Protein AF-A0A2T4IFI3-F1 (afdb_monomer_lite)

pLDDT: mean 87.57, std 17.17, range [37.16, 98.75]

Organism: NCBI:txid2136175

Foldseek 3Di:
DDDPPVQLLLLLVLLLLLLLVLDQLPDQVSLCCQQPVSLVSCVVSCVVHVLDDPVLSVVLNVLSVPDPGSVQSNVLSCQQDPDPVRLFHQQQVCLVAVDQPDPLLVVLCVVCVVVVHDDDPVPPGTCRRSSNLSNVLSVLSVVLSVCVVVVVNVVSLVSLVVSLCNLVPGPLSSLVVNLVSSVVSCVVVVGRCNVNSSSVSSNSSSVSSSVVSVVVHDDPPPCPDDPPPPPPPPPDPDPQDFAAAPPPRDTDGDDPVLVVVLVVCVVVVHDCNVSRHDPQRVCVVVVHDDDDDPDPDPDD

InterPro domains:
  IPR020945 DMSO/Nitrate reductase chaperone [PF02613] (57-162)
  IPR036411 TorD-like superfamily [SSF89155] (11-192)
  IPR050289 TorD/DmsD family chaperones [PTHR34227] (1-214)

Structure (mmCIF, N/CA/C/O backbone):
data_AF-A0A2T4IFI3-F1
#
_entry.id   AF-A0A2T4IFI3-F1
#
loop_
_atom_site.group_PDB
_atom_site.id
_atom_site.type_symbol
_atom_site.label_atom_id
_atom_site.label_alt_id
_atom_site.label_comp_id
_atom_site.label_asym_id
_atom_site.label_entity_id
_atom_site.label_seq_id
_atom_site.pdbx_PDB_ins_code
_atom_site.Cartn_x
_atom_site.Cartn_y
_atom_site.Cartn_z
_atom_site.occupancy
_atom_site.B_iso_or_equiv
_atom_site.auth_seq_id
_atom_site.auth_comp_id
_atom_site.auth_asym_id
_atom_site.auth_atom_id
_atom_site.pdbx_PDB_model_num
ATOM 1 N N . MET A 1 1 ? 26.912 -14.316 -9.389 1.00 39.00 1 MET A N 1
ATOM 2 C CA . MET A 1 1 ? 26.152 -13.314 -10.172 1.00 39.00 1 MET A CA 1
ATOM 3 C C . MET A 1 1 ? 24.672 -13.382 -9.771 1.00 39.00 1 MET A C 1
ATOM 5 O O . MET A 1 1 ? 23.803 -13.582 -10.604 1.00 39.00 1 MET A O 1
ATOM 9 N N . HIS A 1 2 ? 24.381 -13.285 -8.468 1.00 38.47 2 HIS A N 1
ATOM 10 C CA . HIS A 1 2 ? 23.044 -13.558 -7.930 1.00 38.47 2 HIS A CA 1
ATOM 11 C C . HIS A 1 2 ? 22.110 -12.346 -8.070 1.00 38.47 2 HIS A C 1
ATOM 13 O O . HIS A 1 2 ? 22.250 -11.359 -7.354 1.00 38.47 2 HIS A O 1
ATOM 19 N N . GLN A 1 3 ? 21.215 -12.475 -9.054 1.00 52.09 3 GLN A N 1
ATOM 20 C CA . GLN A 1 3 ? 19.758 -12.269 -9.025 1.00 52.09 3 GLN A CA 1
ATOM 21 C C . GLN A 1 3 ? 19.215 -10.973 -8.405 1.00 52.09 3 GLN A C 1
ATOM 23 O O . GLN A 1 3 ? 18.700 -10.984 -7.286 1.00 52.09 3 GLN A O 1
ATOM 28 N N . PRO A 1 4 ? 19.212 -9.872 -9.176 1.00 59.09 4 PRO A N 1
ATOM 29 C CA . PRO A 1 4 ? 18.222 -8.808 -8.999 1.00 59.09 4 PRO A CA 1
ATOM 30 C C . PRO A 1 4 ? 16.766 -9.333 -8.982 1.00 59.09 4 PRO A C 1
ATOM 32 O O . PRO A 1 4 ? 15.953 -8.795 -8.235 1.00 59.09 4 PRO A O 1
ATOM 35 N N . ASP A 1 5 ? 16.464 -10.421 -9.702 1.00 59.91 5 ASP A N 1
ATOM 36 C CA . ASP A 1 5 ? 15.103 -10.965 -9.877 1.00 59.91 5 ASP A CA 1
ATOM 37 C C . ASP A 1 5 ? 14.450 -11.449 -8.569 1.00 59.91 5 ASP A C 1
ATOM 39 O O . ASP A 1 5 ? 13.285 -11.150 -8.306 1.00 59.91 5 ASP A O 1
ATOM 43 N N . LEU A 1 6 ? 15.214 -12.112 -7.686 1.00 60.53 6 LEU A N 1
ATOM 44 C CA . LEU A 1 6 ? 14.701 -12.599 -6.393 1.00 60.53 6 LEU A CA 1
ATOM 45 C C . LEU A 1 6 ? 14.194 -11.457 -5.501 1.00 60.53 6 LEU A C 1
ATOM 47 O O . LEU A 1 6 ? 13.295 -11.655 -4.691 1.00 60.53 6 LEU A O 1
ATOM 51 N N . LYS A 1 7 ? 14.734 -10.243 -5.664 1.00 89.06 7 LYS A N 1
ATOM 52 C CA . LYS A 1 7 ? 14.332 -9.095 -4.846 1.00 89.06 7 LYS A CA 1
ATOM 53 C C . LYS A 1 7 ? 13.012 -8.479 -5.298 1.00 89.06 7 LYS A C 1
ATOM 55 O O . LYS A 1 7 ? 12.347 -7.867 -4.471 1.00 89.06 7 LYS A O 1
ATOM 60 N N . LEU A 1 8 ? 12.633 -8.606 -6.571 1.00 94.19 8 LEU A N 1
ATOM 61 C CA . LEU A 1 8 ? 11.362 -8.063 -7.059 1.00 94.19 8 LEU A CA 1
ATOM 62 C C . LEU A 1 8 ? 10.179 -8.955 -6.663 1.00 94.19 8 LEU A C 1
ATOM 64 O O . LEU A 1 8 ? 9.142 -8.415 -6.285 1.00 94.19 8 LEU A O 1
ATOM 68 N N . SER A 1 9 ? 10.347 -10.286 -6.663 1.00 95.81 9 SER A N 1
ATOM 69 C CA . SER A 1 9 ? 9.288 -11.216 -6.225 1.00 95.81 9 SER A CA 1
ATOM 70 C C . SER A 1 9 ? 8.931 -10.992 -4.759 1.00 95.81 9 SER A C 1
ATOM 72 O O . SER A 1 9 ? 7.779 -10.719 -4.439 1.00 95.81 9 SER A O 1
ATOM 74 N N . SER A 1 10 ? 9.930 -10.977 -3.870 1.00 96.50 10 SER A N 1
ATOM 75 C CA . SER A 1 10 ? 9.687 -10.743 -2.442 1.00 96.50 10 SER A CA 1
ATOM 76 C C . SER A 1 10 ? 9.103 -9.352 -2.167 1.00 96.50 10 SER A C 1
ATOM 78 O O . SER A 1 10 ? 8.299 -9.194 -1.253 1.00 96.50 10 SER A O 1
ATOM 80 N N . ARG A 1 11 ? 9.443 -8.331 -2.969 1.00 97.62 11 ARG A N 1
ATOM 81 C CA . ARG A 1 11 ? 8.776 -7.018 -2.886 1.00 97.62 11 ARG A CA 1
ATOM 82 C C . ARG A 1 11 ? 7.313 -7.114 -3.295 1.00 97.62 11 ARG A C 1
ATOM 84 O O . ARG A 1 11 ? 6.465 -6.597 -2.580 1.00 97.62 11 ARG A O 1
ATOM 91 N N . ALA A 1 12 ? 7.002 -7.803 -4.391 1.00 97.75 12 ALA A N 1
ATOM 92 C CA . ALA A 1 12 ? 5.619 -8.013 -4.806 1.00 97.75 12 ALA A CA 1
ATOM 93 C C . ALA A 1 12 ? 4.802 -8.716 -3.709 1.00 97.75 12 ALA A C 1
ATOM 95 O O . ALA A 1 12 ? 3.711 -8.263 -3.364 1.00 97.75 12 ALA A O 1
ATOM 96 N N . GLU A 1 13 ? 5.363 -9.768 -3.111 1.00 97.94 13 GLU A N 1
ATOM 97 C CA . GLU A 1 13 ? 4.765 -10.502 -1.992 1.00 97.94 13 GLU A CA 1
ATOM 98 C C . GLU A 1 13 ? 4.555 -9.613 -0.760 1.00 97.94 13 GLU A C 1
ATOM 100 O O . GLU A 1 13 ? 3.466 -9.623 -0.186 1.00 97.94 13 GLU A O 1
ATOM 105 N N . LEU A 1 14 ? 5.535 -8.775 -0.403 1.00 98.25 14 LEU A N 1
ATOM 106 C CA . LEU A 1 14 ? 5.406 -7.806 0.690 1.00 98.25 14 LEU A CA 1
ATOM 107 C C . LEU A 1 14 ? 4.244 -6.836 0.461 1.00 98.25 14 LEU A C 1
ATOM 109 O O . LEU A 1 14 ? 3.451 -6.601 1.373 1.00 98.25 14 LEU A O 1
ATOM 113 N N . GLN A 1 15 ? 4.099 -6.305 -0.753 1.00 98.62 15 GLN A N 1
ATOM 114 C CA . GLN A 1 15 ? 3.009 -5.379 -1.067 1.00 98.62 15 GLN A CA 1
ATOM 115 C C . GLN A 1 15 ? 1.640 -6.065 -1.003 1.00 98.62 15 GLN A C 1
ATOM 117 O O . GLN A 1 15 ? 0.683 -5.488 -0.485 1.00 98.62 15 GLN A O 1
ATOM 122 N N . LEU A 1 16 ? 1.541 -7.320 -1.450 1.00 98.00 16 LEU A N 1
ATOM 123 C CA . LEU A 1 16 ? 0.316 -8.116 -1.329 1.00 98.00 16 LEU A CA 1
ATOM 124 C C . LEU A 1 16 ? -0.015 -8.466 0.128 1.00 98.00 16 LEU A C 1
ATOM 126 O O . LEU A 1 16 ? -1.188 -8.437 0.509 1.00 98.00 16 LEU A O 1
ATOM 130 N N . CYS A 1 17 ? 1.001 -8.770 0.937 1.00 97.94 17 CYS A N 1
ATOM 131 C CA . CYS A 1 17 ? 0.867 -9.016 2.369 1.00 97.94 17 CYS A CA 1
ATOM 132 C C . CYS A 1 17 ? 0.294 -7.773 3.071 1.00 97.94 17 CYS A C 1
ATOM 134 O O . CYS A 1 17 ? -0.774 -7.836 3.682 1.00 97.94 17 CYS A O 1
ATOM 136 N N . LEU A 1 18 ? 0.918 -6.608 2.864 1.00 98.50 18 LEU A N 1
ATOM 137 C CA . LEU A 1 18 ? 0.471 -5.333 3.431 1.00 98.50 18 LEU A CA 1
ATOM 138 C C . LEU A 1 18 ? -0.908 -4.904 2.913 1.00 98.50 18 LEU A C 1
ATOM 140 O O . LEU A 1 18 ? -1.707 -4.372 3.681 1.00 98.50 18 LEU A O 1
ATOM 144 N N . ALA A 1 19 ? -1.232 -5.166 1.643 1.00 98.25 19 ALA A N 1
ATOM 145 C CA . ALA A 1 19 ? -2.539 -4.842 1.075 1.00 98.25 19 ALA A CA 1
ATOM 146 C C . ALA A 1 19 ? -3.700 -5.478 1.851 1.00 98.25 19 ALA A C 1
ATOM 148 O O . ALA A 1 19 ? -4.737 -4.839 2.049 1.00 98.25 19 ALA A O 1
ATOM 149 N N . ARG A 1 20 ? -3.532 -6.727 2.305 1.00 97.50 20 ARG A N 1
ATOM 150 C CA . ARG A 1 20 ? -4.563 -7.454 3.063 1.00 97.50 20 ARG A CA 1
ATOM 151 C C . ARG A 1 20 ? -4.874 -6.785 4.399 1.00 97.50 20 ARG A C 1
ATOM 153 O O . ARG A 1 20 ? -6.029 -6.796 4.813 1.00 97.50 20 ARG A O 1
ATOM 160 N N . CYS A 1 21 ? -3.888 -6.142 5.019 1.00 98.06 21 CYS A N 1
ATOM 161 C CA . CYS A 1 21 ? -4.040 -5.458 6.303 1.00 98.06 21 CYS A CA 1
ATOM 162 C C . CYS A 1 21 ? -4.985 -4.246 6.244 1.00 98.06 21 CYS A C 1
ATOM 164 O O . CYS A 1 21 ? -5.490 -3.815 7.277 1.00 98.06 21 CYS A O 1
ATOM 166 N N . PHE A 1 22 ? -5.237 -3.696 5.051 1.00 98.31 22 PHE A N 1
ATOM 167 C CA . PHE A 1 22 ? -6.114 -2.536 4.849 1.00 98.31 22 PHE A CA 1
ATOM 168 C C . PHE A 1 22 ? -7.516 -2.906 4.347 1.00 98.31 22 PHE A C 1
ATOM 170 O O . PHE A 1 22 ? -8.311 -2.021 4.022 1.00 98.31 22 PHE A O 1
ATOM 177 N N . LEU A 1 23 ? -7.848 -4.197 4.300 1.00 96.69 23 LEU A N 1
ATOM 178 C CA . LEU A 1 23 ? -9.216 -4.667 4.088 1.00 96.69 23 LEU A CA 1
ATOM 179 C C . LEU A 1 23 ? -9.947 -4.818 5.436 1.00 96.69 23 LEU A C 1
ATOM 181 O O . LEU A 1 23 ? -9.298 -5.051 6.457 1.00 96.69 23 LEU A O 1
ATOM 185 N N . PRO A 1 24 ? -11.290 -4.716 5.471 1.00 95.81 24 PRO A N 1
ATOM 186 C CA . PRO A 1 24 ? -12.041 -4.934 6.703 1.00 95.81 24 PRO A CA 1
ATOM 187 C C . PRO A 1 24 ? -11.836 -6.372 7.222 1.00 95.81 24 PRO A C 1
ATOM 189 O O . PRO A 1 24 ? -12.127 -7.318 6.480 1.00 95.81 24 PRO A O 1
ATOM 192 N N . PRO A 1 25 ? -11.411 -6.576 8.485 1.00 94.31 25 PRO A N 1
ATOM 193 C CA . PRO A 1 25 ? -11.224 -7.906 9.068 1.00 94.31 25 PRO A CA 1
ATOM 194 C C . PRO A 1 25 ? -12.581 -8.496 9.477 1.00 94.31 25 PRO A C 1
ATOM 196 O O . PRO A 1 25 ? -12.968 -8.517 10.643 1.00 94.31 25 PRO A O 1
ATOM 199 N N . SER A 1 26 ? -13.366 -8.895 8.478 1.00 93.31 26 SER A N 1
ATOM 200 C CA . SER A 1 26 ? -14.775 -9.275 8.646 1.00 93.31 26 SER A CA 1
ATOM 201 C C . SER A 1 26 ? -14.987 -10.708 9.147 1.00 93.31 26 SER A C 1
ATOM 203 O O . SER A 1 26 ? -16.101 -11.060 9.541 1.00 93.31 26 SER A O 1
ATOM 205 N N . ARG A 1 27 ? -13.945 -11.548 9.126 1.00 95.44 27 ARG A N 1
ATOM 206 C CA . ARG A 1 27 ? -13.999 -12.962 9.521 1.00 95.44 27 ARG A CA 1
ATOM 207 C C . ARG A 1 27 ? -12.941 -13.268 10.576 1.00 95.44 27 ARG A C 1
ATOM 209 O O . ARG A 1 27 ? -11.875 -12.665 10.580 1.00 95.44 27 ARG A O 1
ATOM 216 N N . GLN A 1 28 ? -13.188 -14.294 11.394 1.00 96.81 28 GLN A N 1
ATOM 217 C CA . GLN A 1 28 ? -12.210 -14.780 12.377 1.00 96.81 28 GLN A CA 1
ATOM 218 C C . GLN A 1 28 ? -10.869 -15.154 11.727 1.00 96.81 28 GLN A C 1
ATOM 220 O O . GLN A 1 28 ? -9.821 -14.797 12.243 1.00 96.81 28 GLN A O 1
ATOM 225 N N . ALA A 1 29 ? -10.903 -15.776 10.545 1.00 97.00 29 ALA A N 1
ATOM 226 C CA . ALA A 1 29 ? -9.693 -16.120 9.800 1.00 97.00 29 ALA A CA 1
ATOM 227 C C . ALA A 1 29 ? -8.846 -14.892 9.411 1.00 97.00 29 ALA A C 1
ATOM 229 O O . ALA A 1 29 ? -7.630 -15.006 9.322 1.00 97.00 29 ALA A O 1
ATOM 230 N N . ASP A 1 30 ? -9.467 -13.725 9.192 1.00 95.88 30 ASP A N 1
ATOM 231 C CA . ASP A 1 30 ? -8.733 -12.493 8.874 1.00 95.88 30 ASP A CA 1
ATOM 232 C C . ASP A 1 30 ? -7.974 -11.987 10.116 1.00 95.88 30 ASP A C 1
ATOM 234 O O . ASP A 1 30 ? -6.842 -11.524 10.008 1.00 95.88 30 ASP A O 1
ATOM 238 N N . PHE A 1 31 ? -8.575 -12.124 11.303 1.00 97.19 31 PHE A N 1
ATOM 239 C CA . PHE A 1 31 ? -7.923 -11.827 12.581 1.00 97.19 31 PHE A CA 1
ATOM 240 C C . PHE A 1 31 ? -6.799 -12.819 12.900 1.00 97.19 31 PHE A C 1
ATOM 242 O O . PHE A 1 31 ? -5.711 -12.401 13.285 1.00 97.19 31 PHE A O 1
ATOM 249 N N . ASP A 1 32 ? -7.034 -14.118 12.707 1.00 97.31 32 ASP A N 1
ATOM 250 C CA . ASP A 1 32 ? -6.024 -15.148 12.963 1.00 97.31 32 ASP A CA 1
ATOM 251 C C . ASP A 1 32 ? -4.792 -14.936 12.066 1.00 97.31 32 ASP A C 1
ATOM 253 O O . ASP A 1 32 ? -3.662 -14.969 12.559 1.00 97.31 32 ASP A O 1
ATOM 257 N N . ALA A 1 33 ? -5.014 -14.620 10.784 1.00 97.50 33 ALA A N 1
ATOM 258 C CA . ALA A 1 33 ? -3.954 -14.279 9.839 1.00 97.50 33 ALA A CA 1
ATOM 259 C C . ALA A 1 33 ? -3.216 -12.990 10.234 1.00 97.50 33 ALA A C 1
ATOM 261 O O . ALA A 1 33 ? -1.991 -12.939 10.171 1.00 97.50 33 ALA A O 1
ATOM 262 N N . LEU A 1 34 ? -3.935 -11.958 10.689 1.00 97.31 34 LEU A N 1
ATOM 263 C CA . LEU A 1 34 ? -3.330 -10.712 11.168 1.00 97.31 34 LEU A CA 1
ATOM 264 C C . LEU A 1 34 ? -2.419 -10.941 12.387 1.00 97.31 34 LEU A C 1
ATOM 266 O O . LEU A 1 34 ? -1.354 -10.339 12.476 1.00 97.31 34 LEU A O 1
ATOM 270 N N . CYS A 1 35 ? -2.834 -11.791 13.326 1.00 97.62 35 CYS A N 1
ATOM 271 C CA . CYS A 1 35 ? -2.110 -12.023 14.575 1.00 97.62 35 CYS A CA 1
ATOM 272 C C . CYS A 1 35 ? -0.985 -13.059 14.446 1.00 97.62 35 CYS A C 1
ATOM 274 O O . CYS A 1 35 ? 0.008 -12.961 15.165 1.00 97.62 35 CYS A O 1
ATOM 276 N N . THR A 1 36 ? -1.139 -14.051 13.564 1.00 95.75 36 THR A N 1
ATOM 277 C CA . THR A 1 36 ? -0.236 -15.211 13.486 1.00 95.75 36 THR A CA 1
ATOM 278 C C . THR A 1 36 ? 0.610 -15.197 12.220 1.00 95.75 36 THR A C 1
ATOM 280 O O . THR A 1 36 ? 1.836 -15.251 12.308 1.00 95.75 36 THR A O 1
ATOM 283 N N . ASP A 1 37 ? -0.032 -15.085 11.058 1.00 97.75 37 ASP A N 1
ATOM 284 C CA . ASP A 1 37 ? 0.635 -15.256 9.765 1.00 97.75 37 ASP A CA 1
ATOM 285 C C . ASP A 1 37 ? 1.409 -13.990 9.375 1.00 97.75 37 ASP A C 1
ATOM 287 O O . ASP A 1 37 ? 2.585 -14.063 9.025 1.00 97.75 37 ASP A O 1
ATOM 291 N N . LEU A 1 38 ? 0.801 -12.808 9.537 1.00 97.50 38 LEU A N 1
ATOM 292 C CA . LEU A 1 38 ? 1.408 -11.529 9.159 1.00 97.50 38 LEU A CA 1
ATOM 293 C C . LEU A 1 38 ? 2.784 -11.300 9.823 1.00 97.50 38 LEU A C 1
ATOM 295 O O . LEU A 1 38 ? 3.724 -10.967 9.103 1.00 97.50 38 LEU A O 1
ATOM 299 N N . PRO A 1 39 ? 2.974 -11.477 11.147 1.00 97.31 39 PRO A N 1
ATOM 300 C CA . PRO A 1 39 ? 4.300 -11.377 11.757 1.00 97.31 39 PRO A CA 1
ATOM 301 C C . PRO A 1 39 ? 5.353 -12.312 11.161 1.00 97.31 39 PRO A C 1
ATOM 303 O O . PRO A 1 39 ? 6.517 -11.926 11.051 1.00 97.31 39 PRO A O 1
ATOM 306 N N . ALA A 1 40 ? 4.970 -13.548 10.830 1.00 97.06 40 ALA A N 1
ATOM 307 C CA . ALA A 1 40 ? 5.879 -14.530 10.254 1.00 97.06 40 ALA A CA 1
ATOM 308 C C . ALA A 1 40 ? 6.269 -14.123 8.828 1.00 97.06 40 ALA A C 1
ATOM 310 O O . ALA A 1 40 ? 7.462 -14.007 8.542 1.00 97.06 40 ALA A O 1
ATOM 311 N N . ASP A 1 41 ? 5.276 -13.789 8.000 1.00 97.88 41 ASP A N 1
ATOM 312 C CA . ASP A 1 41 ? 5.460 -13.336 6.622 1.00 97.88 41 ASP A CA 1
ATOM 313 C C . ASP A 1 41 ? 6.336 -12.075 6.562 1.00 97.88 41 ASP A C 1
ATOM 315 O O . ASP A 1 41 ? 7.291 -12.007 5.788 1.00 97.88 41 ASP A O 1
ATOM 319 N N . LEU A 1 42 ? 6.071 -11.077 7.418 1.00 97.38 42 LEU A N 1
ATOM 320 C CA . LEU A 1 42 ? 6.866 -9.846 7.461 1.00 97.38 42 LEU A CA 1
ATOM 321 C C . LEU A 1 42 ? 8.324 -10.117 7.843 1.00 97.38 42 LEU A C 1
ATOM 323 O O . LEU A 1 42 ? 9.221 -9.530 7.239 1.00 97.38 42 LEU A O 1
ATOM 327 N N . ARG A 1 43 ? 8.586 -10.999 8.817 1.00 97.06 43 ARG A N 1
ATOM 328 C CA . ARG A 1 43 ? 9.961 -11.356 9.206 1.00 97.06 43 ARG A CA 1
ATOM 329 C C . ARG A 1 43 ? 10.681 -12.123 8.104 1.00 97.06 43 ARG A C 1
ATOM 331 O O . ARG A 1 43 ? 11.839 -11.820 7.819 1.00 97.06 43 ARG A O 1
ATOM 338 N N . GLU A 1 44 ? 10.010 -13.088 7.481 1.00 96.44 44 GLU A N 1
ATOM 339 C CA . GLU A 1 44 ? 10.571 -13.862 6.374 1.00 96.44 44 GLU A CA 1
ATOM 340 C C . GLU A 1 44 ? 10.931 -12.947 5.201 1.00 96.44 44 GLU A C 1
ATOM 342 O O . GLU A 1 44 ? 12.091 -12.906 4.780 1.00 96.44 44 GLU A O 1
ATOM 347 N N . LEU A 1 45 ? 9.982 -12.130 4.740 1.00 96.56 45 LEU A N 1
ATOM 348 C CA . LEU A 1 45 ? 10.202 -11.191 3.644 1.00 96.56 45 LEU A CA 1
ATOM 349 C C . LEU A 1 45 ? 11.292 -10.171 3.996 1.00 96.56 45 LEU A C 1
ATOM 351 O O . LEU A 1 45 ? 12.210 -9.949 3.198 1.00 96.56 45 LEU A O 1
ATOM 355 N N . ASN A 1 46 ? 11.267 -9.596 5.205 1.00 96.19 46 ASN A N 1
ATOM 356 C CA . ASN A 1 46 ? 12.251 -8.591 5.605 1.00 96.19 46 ASN A CA 1
ATOM 357 C C . ASN A 1 46 ? 13.665 -9.163 5.774 1.00 96.19 46 ASN A C 1
ATOM 359 O O . ASN A 1 46 ? 14.630 -8.445 5.521 1.00 96.19 46 ASN A O 1
ATOM 363 N N . SER A 1 47 ? 13.814 -10.452 6.102 1.00 95.38 47 SER A N 1
ATOM 364 C CA . SER A 1 47 ? 15.130 -11.106 6.175 1.00 95.38 47 SER A CA 1
ATOM 365 C C . SER A 1 47 ? 15.893 -11.071 4.843 1.00 95.38 47 SER A C 1
ATOM 367 O O . SER A 1 47 ? 17.124 -11.027 4.825 1.00 95.38 47 SER A O 1
ATOM 369 N N . SER A 1 48 ? 15.162 -11.047 3.722 1.00 93.00 48 SER A N 1
ATOM 370 C CA . SER A 1 48 ? 15.730 -10.987 2.372 1.00 93.00 48 SER A CA 1
ATOM 371 C C . SER A 1 48 ? 15.808 -9.559 1.822 1.00 93.00 48 SER A C 1
ATOM 373 O O . SER A 1 48 ? 16.748 -9.212 1.098 1.00 93.00 48 SER A O 1
ATOM 375 N N . LEU A 1 49 ? 14.823 -8.724 2.163 1.00 94.88 49 LEU A N 1
ATOM 376 C CA . LEU A 1 49 ? 14.662 -7.386 1.605 1.00 94.88 49 LEU A CA 1
ATOM 377 C C . LEU A 1 49 ? 15.423 -6.313 2.388 1.00 94.88 49 LEU A C 1
ATOM 379 O O . LEU A 1 49 ? 15.944 -5.386 1.763 1.00 94.88 49 LEU A O 1
ATOM 383 N N . ALA A 1 50 ? 15.487 -6.445 3.717 1.00 95.00 50 ALA A N 1
ATOM 384 C CA . ALA A 1 50 ? 16.008 -5.451 4.656 1.00 95.00 50 ALA A CA 1
ATOM 385 C C . ALA A 1 50 ? 15.431 -4.041 4.406 1.00 95.00 50 ALA A C 1
ATOM 387 O O . ALA A 1 50 ? 16.172 -3.063 4.297 1.00 95.00 50 ALA A O 1
ATOM 388 N N . VAL A 1 51 ? 14.104 -3.952 4.243 1.00 93.94 51 VAL A N 1
ATOM 389 C CA . VAL A 1 51 ? 13.387 -2.702 3.913 1.00 93.94 51 VAL A CA 1
ATOM 390 C C . VAL A 1 51 ? 12.621 -2.111 5.092 1.00 93.94 51 VAL A C 1
ATOM 392 O O . VAL A 1 51 ? 12.391 -0.905 5.110 1.00 93.94 51 VAL A O 1
ATOM 395 N N . LEU A 1 52 ? 12.242 -2.938 6.064 1.00 93.88 52 LEU A N 1
ATOM 396 C CA . LEU A 1 52 ? 11.593 -2.534 7.308 1.00 93.88 52 LEU A CA 1
ATOM 397 C C . LEU A 1 52 ? 12.627 -2.557 8.436 1.00 93.88 52 LEU A C 1
ATOM 399 O O . LEU A 1 52 ? 13.524 -3.405 8.440 1.00 93.88 52 LEU A O 1
ATOM 403 N N . GLY A 1 53 ? 12.511 -1.646 9.402 1.00 88.69 53 GLY A N 1
ATOM 404 C CA . GLY A 1 53 ? 13.348 -1.714 10.598 1.00 88.69 53 GLY A CA 1
ATOM 405 C C . GLY A 1 53 ? 12.955 -2.911 11.466 1.00 88.69 53 GLY A C 1
ATOM 406 O O . GLY A 1 53 ? 11.768 -3.119 11.705 1.00 88.69 53 GLY A O 1
ATOM 407 N N . ASP A 1 54 ? 13.928 -3.665 11.989 1.00 82.00 54 ASP A N 1
ATOM 408 C CA . ASP A 1 54 ? 13.650 -4.822 12.863 1.00 82.00 54 ASP A CA 1
ATOM 409 C C . ASP A 1 54 ? 12.765 -4.433 14.063 1.00 82.00 54 ASP A C 1
ATOM 411 O O . ASP A 1 54 ? 11.806 -5.130 14.391 1.00 82.00 54 ASP A O 1
ATOM 415 N N . GLY A 1 55 ? 13.007 -3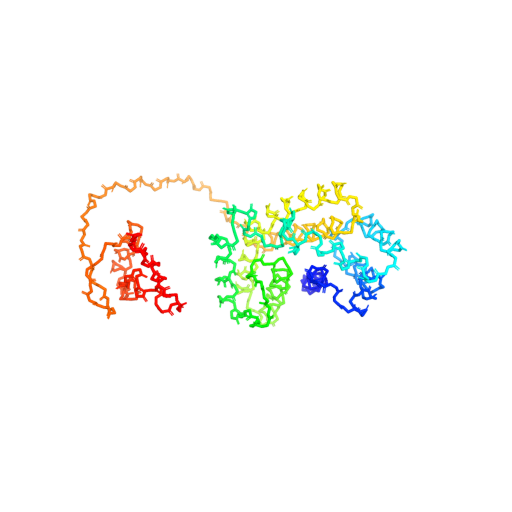.250 14.640 1.00 94.00 55 GLY A N 1
ATOM 416 C CA . GLY A 1 55 ? 12.187 -2.710 15.726 1.00 94.00 55 GLY A CA 1
ATOM 417 C C . GLY A 1 55 ? 10.734 -2.420 15.333 1.00 94.00 55 GLY A C 1
ATOM 418 O O . GLY A 1 55 ? 9.852 -2.533 16.174 1.00 94.00 55 GLY A O 1
ATOM 419 N N . GLU A 1 56 ? 10.447 -2.103 14.067 1.00 95.75 56 GLU A N 1
ATOM 420 C CA . GLU A 1 56 ? 9.075 -1.809 13.632 1.00 95.75 56 GLU A CA 1
ATOM 421 C C . GLU A 1 56 ? 8.208 -3.071 13.589 1.00 95.75 56 GLU A C 1
ATOM 423 O O . GLU A 1 56 ? 7.036 -3.038 13.970 1.00 95.75 56 GLU A O 1
ATOM 428 N N . ILE A 1 57 ? 8.786 -4.192 13.140 1.00 96.81 57 ILE A N 1
ATOM 429 C CA . ILE A 1 57 ? 8.092 -5.484 13.111 1.00 96.81 57 ILE A CA 1
ATOM 430 C C . ILE A 1 57 ? 7.855 -5.971 14.540 1.00 96.81 57 ILE A C 1
ATOM 432 O O . ILE A 1 57 ? 6.757 -6.437 14.846 1.00 96.81 57 ILE A O 1
ATOM 436 N N . ASP A 1 58 ? 8.843 -5.836 15.424 1.00 97.31 58 ASP A N 1
ATOM 437 C CA . ASP A 1 58 ? 8.697 -6.239 16.823 1.00 97.31 58 ASP A CA 1
ATOM 438 C C . ASP A 1 58 ? 7.651 -5.386 17.557 1.00 97.31 58 ASP A C 1
ATOM 440 O O . ASP A 1 58 ? 6.769 -5.936 18.213 1.00 97.31 58 ASP A O 1
ATOM 444 N N . GLU A 1 59 ? 7.632 -4.067 17.350 1.00 97.38 59 GLU A N 1
ATOM 445 C CA . GLU A 1 59 ? 6.587 -3.196 17.898 1.00 97.38 59 GLU A CA 1
ATOM 446 C C . GLU A 1 59 ? 5.175 -3.534 17.386 1.00 97.38 59 GLU A C 1
ATOM 448 O O . GLU A 1 59 ? 4.184 -3.408 18.121 1.00 97.38 59 GLU A O 1
ATOM 453 N N . LEU A 1 60 ? 5.050 -3.932 16.113 1.00 97.88 60 LEU A N 1
ATOM 454 C CA . LEU A 1 60 ? 3.786 -4.433 15.579 1.00 97.88 60 LEU A CA 1
ATOM 455 C C . LEU A 1 60 ? 3.400 -5.744 16.273 1.00 97.88 60 LEU A C 1
ATOM 457 O O . LEU A 1 60 ? 2.252 -5.882 16.685 1.00 97.88 60 LEU A O 1
ATOM 461 N N . CYS A 1 61 ? 4.338 -6.679 16.445 1.00 97.38 61 CYS A N 1
ATOM 462 C CA . CYS A 1 61 ? 4.090 -7.953 17.128 1.00 97.38 61 CYS A CA 1
ATOM 463 C C . CYS A 1 61 ? 3.623 -7.749 18.571 1.00 97.38 61 CYS A C 1
ATOM 465 O O . CYS A 1 61 ? 2.653 -8.380 18.992 1.00 97.38 61 CYS A O 1
ATOM 467 N N . ASP A 1 62 ? 4.263 -6.835 19.300 1.00 97.94 62 ASP A N 1
ATOM 468 C CA . ASP A 1 62 ? 3.857 -6.466 20.653 1.00 97.94 62 ASP A CA 1
ATOM 469 C C . ASP A 1 62 ? 2.413 -5.957 20.653 1.00 97.94 62 ASP A C 1
ATOM 471 O O . ASP A 1 62 ? 1.586 -6.432 21.430 1.00 97.94 62 ASP A O 1
ATOM 475 N N . THR A 1 63 ? 2.067 -5.076 19.710 1.00 97.94 63 THR A N 1
ATOM 476 C CA . THR A 1 63 ? 0.697 -4.561 19.555 1.00 97.94 63 THR A CA 1
ATOM 477 C C . THR A 1 63 ? -0.298 -5.684 19.254 1.00 97.94 63 THR A C 1
ATOM 479 O O . THR A 1 63 ? -1.329 -5.784 19.922 1.00 97.94 63 THR A O 1
ATOM 482 N N . LEU A 1 64 ? 0.018 -6.563 18.299 1.00 97.88 64 LEU A N 1
ATOM 483 C CA . LEU A 1 64 ? -0.824 -7.697 17.909 1.00 97.88 64 LEU A CA 1
ATOM 484 C C . LEU A 1 64 ? -1.067 -8.664 19.077 1.00 97.88 64 LEU A C 1
ATOM 486 O O . LEU A 1 64 ? -2.188 -9.129 19.263 1.00 97.88 64 LEU A O 1
ATOM 490 N N . SER A 1 65 ? -0.054 -8.904 19.916 1.00 97.31 65 SER A N 1
ATOM 491 C CA . SER A 1 65 ? -0.163 -9.791 21.085 1.00 97.31 65 SER A CA 1
ATOM 492 C C . SER A 1 65 ? -1.128 -9.281 22.165 1.00 97.31 65 SER A C 1
ATOM 494 O O . SER A 1 65 ? -1.608 -10.060 22.988 1.00 97.31 65 SER A O 1
ATOM 496 N N . THR A 1 66 ? -1.429 -7.978 22.154 1.00 97.06 66 THR A N 1
ATOM 497 C CA . THR A 1 66 ? -2.360 -7.336 23.096 1.00 97.06 66 THR A CA 1
ATOM 498 C C . THR A 1 66 ? -3.791 -7.237 22.572 1.00 97.06 66 THR A C 1
ATOM 500 O O . THR A 1 66 ? -4.675 -6.780 23.301 1.00 97.06 66 THR A O 1
ATOM 503 N N . LEU A 1 67 ? -4.042 -7.647 21.322 1.00 96.88 67 LEU A N 1
ATOM 504 C CA . LEU A 1 67 ? -5.367 -7.558 20.718 1.00 96.88 67 LEU A CA 1
ATOM 505 C C . LEU A 1 67 ? -6.351 -8.510 21.419 1.00 96.88 67 LEU A C 1
ATOM 507 O O . LEU A 1 67 ? -6.085 -9.710 21.481 1.00 96.88 67 LEU A O 1
ATOM 511 N N . PRO A 1 68 ? -7.507 -8.019 21.908 1.00 95.25 68 PRO A N 1
ATOM 512 C CA . PRO A 1 68 ? -8.450 -8.870 22.631 1.00 95.25 68 PRO A CA 1
ATOM 513 C C . PRO A 1 68 ? -9.128 -9.917 21.741 1.00 95.25 68 PRO A C 1
ATOM 515 O O . PRO A 1 68 ? -9.199 -11.088 22.104 1.00 95.25 68 PRO A O 1
ATOM 518 N N . ASP A 1 69 ? -9.664 -9.484 20.595 1.00 96.69 69 ASP A N 1
ATOM 519 C CA . ASP A 1 69 ? -10.444 -10.313 19.676 1.00 96.69 69 ASP A CA 1
ATOM 520 C C . ASP A 1 69 ? -10.669 -9.629 18.310 1.00 96.69 69 ASP A C 1
ATOM 522 O O . ASP A 1 69 ? -10.402 -8.436 18.121 1.00 96.69 69 ASP A O 1
ATOM 526 N N . ALA A 1 70 ? -11.225 -10.389 17.358 1.00 97.00 70 ALA A N 1
ATOM 527 C CA . ALA A 1 70 ? -11.580 -9.914 16.019 1.00 97.00 70 ALA A CA 1
ATOM 528 C C . ALA A 1 70 ? -12.597 -8.757 16.030 1.00 97.00 70 ALA A C 1
ATOM 530 O O . ALA A 1 70 ? -12.542 -7.868 15.177 1.00 97.00 70 ALA A O 1
ATOM 531 N N . THR A 1 71 ? -13.511 -8.737 17.005 1.00 97.31 71 THR A N 1
ATOM 532 C CA . THR A 1 71 ? -14.544 -7.694 17.118 1.00 97.31 71 THR A CA 1
ATOM 533 C C . THR A 1 71 ? -13.916 -6.343 17.435 1.00 97.31 71 THR A C 1
ATOM 535 O O . THR A 1 71 ? -14.307 -5.329 16.860 1.00 97.31 71 THR A O 1
ATOM 538 N N . THR A 1 72 ? -12.912 -6.333 18.309 1.00 96.81 72 THR A N 1
ATOM 539 C CA . THR A 1 72 ? -12.162 -5.140 18.693 1.00 96.81 72 THR A CA 1
ATOM 540 C C . THR A 1 72 ? -11.428 -4.560 17.488 1.00 96.81 72 THR A C 1
ATOM 542 O O . THR A 1 72 ? -11.550 -3.367 17.219 1.00 96.81 72 THR A O 1
ATOM 545 N N . VAL A 1 73 ? -10.749 -5.402 16.700 1.00 97.69 73 VAL A N 1
ATOM 546 C CA . VAL A 1 73 ? -10.052 -4.954 15.482 1.00 97.69 73 VAL A CA 1
ATOM 547 C C . VAL A 1 73 ? -11.039 -4.395 14.454 1.00 97.69 73 VAL A C 1
ATOM 549 O O . VAL A 1 73 ? -10.817 -3.310 13.916 1.00 97.69 73 VAL A O 1
ATOM 552 N N . LEU A 1 74 ? -12.167 -5.074 14.216 1.00 97.56 74 LEU A N 1
ATOM 553 C CA . LEU A 1 74 ? -13.198 -4.591 13.294 1.00 97.56 74 LEU A CA 1
ATOM 554 C C . LEU A 1 74 ? 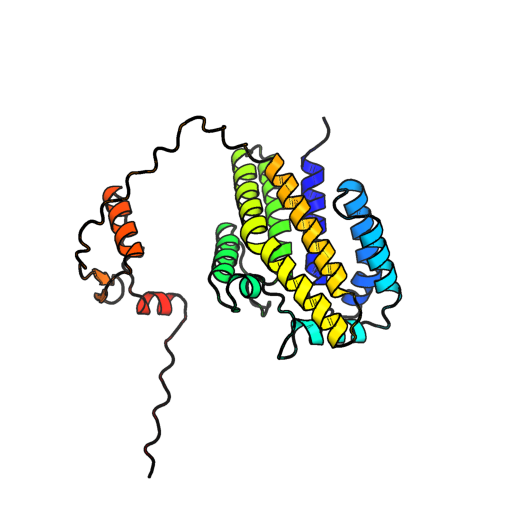-13.835 -3.277 13.768 1.00 97.56 74 LEU A C 1
ATOM 556 O O . LEU A 1 74 ? -14.134 -2.409 12.944 1.00 97.56 74 LEU A O 1
ATOM 560 N N . ALA A 1 75 ? -14.034 -3.104 15.077 1.00 97.62 75 ALA A N 1
ATOM 561 C CA . ALA A 1 75 ? -14.533 -1.859 15.653 1.00 97.62 75 ALA A CA 1
ATOM 562 C C . ALA A 1 75 ? -13.530 -0.714 15.453 1.00 97.62 75 ALA A C 1
ATOM 564 O O . ALA A 1 75 ? -13.929 0.368 15.016 1.00 97.62 75 ALA A O 1
ATOM 565 N N . THR A 1 76 ? -12.236 -0.961 15.686 1.00 97.94 76 THR A N 1
ATOM 566 C CA . THR A 1 76 ? -11.160 -0.002 15.395 1.00 97.94 76 THR A CA 1
ATOM 567 C C . THR A 1 76 ? -11.130 0.365 13.910 1.00 97.94 76 THR A C 1
ATOM 569 O O . THR A 1 76 ? -11.178 1.551 13.584 1.00 97.94 76 THR A O 1
ATOM 572 N N . TYR A 1 77 ? -11.154 -0.621 13.005 1.00 98.44 77 TYR A N 1
ATOM 573 C CA . TYR A 1 77 ? -11.212 -0.393 11.555 1.00 98.44 77 TYR A CA 1
ATOM 574 C C . TYR A 1 77 ? -12.430 0.456 11.169 1.00 98.44 77 TYR A C 1
ATOM 576 O O . TYR A 1 77 ? -12.319 1.466 10.476 1.00 98.44 77 TYR A O 1
ATOM 584 N N . SER A 1 78 ? -13.612 0.081 11.661 1.00 97.69 78 SER A N 1
ATOM 585 C CA . SER A 1 78 ? -14.867 0.763 11.338 1.00 97.69 78 SER A CA 1
ATOM 586 C C . SER A 1 78 ? -14.889 2.201 11.846 1.00 97.69 78 SER A C 1
ATOM 588 O O . SER A 1 78 ? -15.464 3.072 11.190 1.00 97.69 78 SER A O 1
ATOM 590 N N . ARG A 1 79 ? -14.276 2.461 13.006 1.00 98.06 79 ARG A N 1
ATOM 591 C CA . ARG A 1 79 ? -14.155 3.801 13.585 1.00 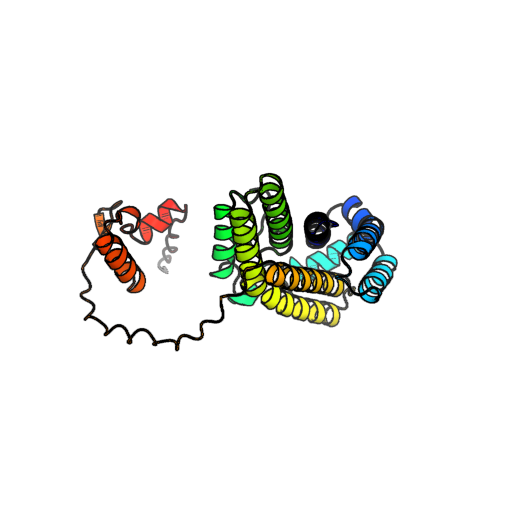98.06 79 ARG A CA 1
ATOM 592 C C . ARG A 1 79 ? -13.187 4.685 12.808 1.00 98.06 79 ARG A C 1
ATOM 594 O O . ARG A 1 79 ? -13.478 5.866 12.662 1.00 98.06 79 ARG A O 1
ATOM 601 N N . LEU A 1 80 ? -12.079 4.125 12.326 1.00 98.25 80 LEU A N 1
ATOM 602 C CA . LEU A 1 80 ? -11.071 4.866 11.569 1.00 98.25 80 LEU A CA 1
ATOM 603 C C . LEU A 1 80 ? -11.512 5.158 10.132 1.00 98.25 80 LEU A C 1
ATOM 605 O O . LEU A 1 80 ? -11.377 6.294 9.683 1.00 98.25 80 LEU A O 1
ATOM 609 N N . PHE A 1 81 ? -12.048 4.155 9.433 1.00 97.94 81 PHE A N 1
ATOM 610 C CA . PHE A 1 81 ? -12.138 4.192 7.969 1.00 97.94 81 PHE A CA 1
ATOM 611 C C . PHE A 1 81 ? -13.566 4.240 7.417 1.00 97.94 81 PHE A C 1
ATOM 613 O O . PHE A 1 81 ? -13.764 4.717 6.304 1.00 97.94 81 PHE A O 1
ATOM 620 N N . LEU A 1 82 ? -14.571 3.758 8.162 1.00 95.38 82 LEU A N 1
ATOM 621 C CA . LEU A 1 82 ? -15.913 3.524 7.603 1.00 95.38 82 LEU A CA 1
ATOM 622 C C . LEU A 1 82 ? -17.005 4.449 8.155 1.00 95.38 82 LEU A C 1
ATOM 624 O O . LEU A 1 82 ? -17.894 4.857 7.412 1.00 95.38 82 LEU A O 1
ATOM 628 N N . SER A 1 83 ? -16.991 4.744 9.456 1.00 92.81 83 SER A N 1
ATOM 629 C CA . SER A 1 83 ? -18.115 5.397 10.143 1.00 92.81 83 SER A CA 1
ATOM 630 C C . SER A 1 83 ? -18.078 6.919 9.972 1.00 92.81 83 SER A C 1
ATOM 632 O O . SER A 1 83 ? -17.138 7.538 10.464 1.00 92.81 83 SER A O 1
ATOM 634 N N . PRO A 1 84 ? -19.090 7.560 9.352 1.00 90.06 84 PRO A N 1
ATOM 635 C CA . PRO A 1 84 ? -19.076 9.006 9.152 1.00 90.06 84 PRO A CA 1
ATOM 636 C C . PRO A 1 84 ? -19.182 9.819 10.463 1.00 90.06 84 PRO A C 1
ATOM 638 O O . PRO A 1 84 ? -20.012 9.484 11.312 1.00 90.06 84 PRO A O 1
ATOM 641 N N . PRO A 1 85 ? -18.436 10.936 10.596 1.00 89.81 85 PRO A N 1
ATOM 642 C CA . PRO A 1 85 ? -17.333 11.338 9.721 1.00 89.81 85 PRO A CA 1
ATOM 643 C C . PRO A 1 85 ? -16.117 10.423 9.942 1.00 89.81 85 PRO A C 1
ATOM 645 O O . PRO A 1 85 ? -15.611 10.337 11.059 1.00 89.81 85 PRO A O 1
ATOM 648 N N . ALA A 1 86 ? -15.653 9.755 8.882 1.00 94.75 86 ALA A N 1
ATOM 649 C CA . ALA A 1 86 ? -14.488 8.882 8.970 1.00 94.75 86 ALA A CA 1
ATOM 650 C C . ALA A 1 86 ? -13.227 9.755 9.118 1.00 94.75 86 ALA A C 1
ATOM 652 O O . ALA A 1 86 ? -12.990 10.609 8.257 1.00 94.75 86 ALA A O 1
ATOM 653 N N . PRO A 1 87 ? -12.441 9.598 10.197 1.00 97.19 87 PRO A N 1
ATOM 654 C CA . PRO A 1 87 ? -11.304 10.474 10.471 1.00 97.19 87 PRO A CA 1
ATOM 655 C C . PRO A 1 87 ? -10.117 10.245 9.525 1.00 97.19 87 PRO A C 1
ATOM 657 O O . PRO A 1 87 ? -9.338 11.168 9.289 1.00 97.19 87 PRO A O 1
ATOM 660 N N . ALA A 1 88 ? -9.980 9.044 8.960 1.00 98.12 88 ALA A N 1
ATOM 661 C CA . ALA A 1 88 ? -8.934 8.699 8.009 1.00 98.12 88 ALA A CA 1
ATOM 662 C C . ALA A 1 88 ? -9.553 7.879 6.871 1.00 98.12 88 ALA A C 1
ATOM 664 O O . ALA A 1 88 ? -10.008 6.773 7.101 1.00 98.12 88 ALA A O 1
ATOM 665 N N . LEU A 1 89 ? -9.618 8.401 5.647 1.00 97.81 89 LEU A N 1
ATOM 666 C CA . LEU A 1 89 ? -10.137 7.640 4.501 1.00 97.81 89 LEU A CA 1
ATOM 667 C C . LEU A 1 89 ? -9.004 6.817 3.892 1.00 97.81 89 LEU A C 1
ATOM 669 O O . LEU A 1 89 ? -7.889 7.303 3.812 1.00 97.81 89 LEU A O 1
ATOM 673 N N . LEU A 1 90 ? -9.251 5.600 3.413 1.00 98.19 90 LEU A N 1
ATOM 674 C CA . LEU A 1 90 ? -8.192 4.797 2.774 1.00 98.19 90 LEU A CA 1
ATOM 675 C C . LEU A 1 90 ? -7.945 5.177 1.303 1.00 98.19 90 LEU A C 1
ATOM 677 O O . LEU A 1 90 ? -7.107 4.568 0.644 1.00 98.19 90 LEU A O 1
ATOM 681 N N . ASN A 1 91 ? -8.646 6.187 0.791 1.00 98.19 91 ASN A 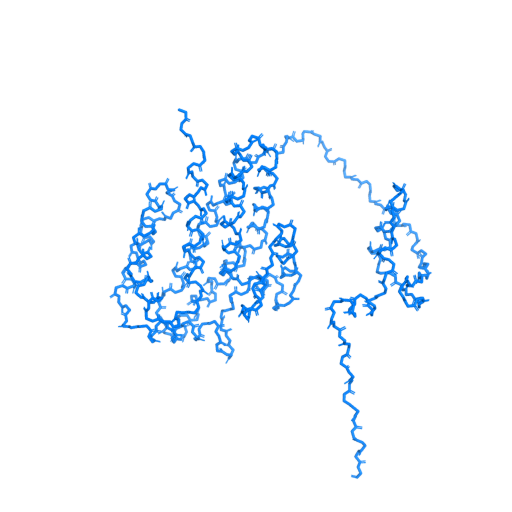N 1
ATOM 682 C CA . ASN A 1 91 ? -8.561 6.661 -0.588 1.00 98.19 91 ASN A CA 1
ATOM 683 C C . ASN A 1 91 ? -7.432 7.688 -0.731 1.00 98.19 91 ASN A C 1
ATOM 685 O O . ASN A 1 91 ? -7.511 8.801 -0.205 1.00 98.19 91 ASN A O 1
ATOM 689 N N . LEU A 1 92 ? -6.368 7.327 -1.446 1.00 98.12 92 LEU A N 1
ATOM 690 C CA . LEU A 1 92 ? -5.162 8.150 -1.562 1.00 98.12 92 LEU A CA 1
ATOM 691 C C . LEU A 1 92 ? -5.432 9.513 -2.216 1.00 98.12 92 LEU A C 1
ATOM 693 O O . LEU A 1 92 ? -4.898 10.531 -1.773 1.00 98.12 92 LEU A O 1
ATOM 697 N N . GLY A 1 93 ? -6.301 9.556 -3.225 1.00 97.06 93 GLY A N 1
ATOM 698 C CA . GLY A 1 93 ? -6.696 10.765 -3.940 1.00 97.06 93 GLY A CA 1
ATOM 699 C C . GLY A 1 93 ? -7.369 11.802 -3.044 1.00 97.06 93 GLY A C 1
ATOM 700 O O . GLY A 1 93 ? -7.165 12.997 -3.254 1.00 97.06 93 GLY A O 1
ATOM 701 N N . PHE A 1 94 ? -8.052 11.382 -1.972 1.00 97.44 94 PHE A N 1
ATOM 702 C CA . PHE A 1 94 ? -8.607 12.312 -0.984 1.00 97.44 94 PHE A CA 1
ATOM 703 C C . PHE A 1 94 ? -7.524 13.209 -0.373 1.00 97.44 94 PHE A C 1
ATOM 705 O O . PHE A 1 94 ? -7.718 14.417 -0.232 1.00 97.44 94 PHE A O 1
ATOM 712 N N . TYR A 1 95 ? -6.355 12.645 -0.068 1.00 97.88 95 TYR A N 1
ATOM 713 C CA . TYR A 1 95 ? -5.245 13.389 0.525 1.00 97.88 95 TYR A CA 1
ATOM 714 C C . TYR A 1 95 ? -4.476 14.241 -0.471 1.00 97.88 95 TYR A C 1
ATOM 716 O O . TYR A 1 95 ? -3.748 15.131 -0.040 1.00 97.88 95 TYR A O 1
ATOM 724 N N . LEU A 1 96 ? -4.608 13.982 -1.768 1.00 96.62 96 LEU A N 1
ATOM 725 C CA . LEU A 1 96 ? -3.924 14.732 -2.819 1.00 96.62 96 LEU A CA 1
ATOM 726 C C . LEU A 1 96 ? -4.791 15.884 -3.323 1.00 96.62 96 LEU A C 1
ATOM 728 O O . LEU A 1 96 ? -4.308 17.010 -3.441 1.00 96.62 96 LEU A O 1
ATOM 732 N N . ASP A 1 97 ? -6.075 15.609 -3.537 1.00 96.69 97 ASP A N 1
ATOM 733 C CA . ASP A 1 97 ? -7.001 16.500 -4.232 1.00 96.69 97 ASP A CA 1
ATOM 734 C C . ASP A 1 97 ? -8.030 17.154 -3.293 1.00 96.69 97 ASP A C 1
ATOM 736 O O . ASP A 1 97 ? -8.718 18.093 -3.688 1.00 96.69 97 ASP A O 1
ATOM 740 N N . GLY A 1 98 ? -8.163 16.665 -2.055 1.00 92.38 98 GLY A N 1
ATOM 741 C CA . GLY A 1 98 ? -9.156 17.140 -1.085 1.00 92.38 98 GLY A CA 1
ATOM 742 C C . GLY A 1 98 ? -10.564 16.556 -1.268 1.00 92.38 98 GLY A C 1
ATOM 743 O O . GLY A 1 98 ? -11.509 17.057 -0.659 1.00 92.38 98 GLY A O 1
ATOM 744 N N . GLY A 1 99 ? -10.733 15.516 -2.095 1.00 91.56 99 GLY A N 1
ATOM 745 C CA . GLY A 1 99 ? -12.023 14.859 -2.338 1.00 91.56 99 GLY A CA 1
ATOM 746 C C . GLY A 1 99 ? -11.897 13.447 -2.926 1.00 91.56 99 GLY A C 1
ATOM 747 O O . GLY A 1 99 ? -10.887 13.113 -3.533 1.00 91.56 99 GLY A O 1
ATOM 748 N N . LEU A 1 100 ? -12.939 12.619 -2.754 1.00 87.12 100 LEU A N 1
ATOM 749 C CA . LEU A 1 100 ? -12.950 11.189 -3.131 1.00 87.12 100 LEU A CA 1
ATOM 750 C C . LEU A 1 100 ? -12.938 10.912 -4.645 1.00 87.12 100 LEU A C 1
ATOM 752 O O . LEU A 1 100 ? -12.616 9.810 -5.063 1.00 87.12 100 LEU A O 1
ATOM 756 N N . GLN A 1 101 ? -13.314 11.885 -5.475 1.00 87.19 101 GLN A N 1
ATOM 757 C CA . GLN A 1 101 ? -13.359 11.745 -6.939 1.00 87.19 101 GLN A CA 1
ATOM 758 C C . GLN A 1 101 ? -12.511 12.825 -7.620 1.00 87.19 101 GLN A C 1
ATOM 760 O O . GLN A 1 101 ? -12.908 13.420 -8.621 1.00 87.19 101 GLN A O 1
ATOM 765 N N . GLY A 1 102 ? -11.361 13.133 -7.020 1.00 91.50 102 GLY A N 1
ATOM 766 C CA . GLY A 1 102 ? -10.388 14.056 -7.592 1.00 91.50 102 GLY A CA 1
ATOM 767 C C . GLY A 1 102 ? -9.622 13.462 -8.781 1.00 91.50 102 GLY A C 1
ATOM 768 O O . GLY A 1 102 ? -9.755 12.283 -9.124 1.00 91.50 102 GLY A O 1
ATOM 769 N N . GLY A 1 103 ? -8.798 14.294 -9.423 1.00 93.94 103 GLY A N 1
ATOM 770 C CA . GLY A 1 103 ? -8.013 13.897 -10.596 1.00 93.94 103 GLY A CA 1
ATOM 771 C C . GLY A 1 103 ? -7.019 12.762 -10.327 1.00 93.94 103 GLY A C 1
ATOM 772 O O . GLY A 1 103 ? -6.726 11.986 -11.233 1.00 93.94 103 GLY A O 1
ATOM 773 N N . SER A 1 104 ? -6.536 12.614 -9.093 1.00 95.44 104 SER A N 1
ATOM 774 C CA . SER A 1 104 ? -5.628 11.539 -8.690 1.00 95.44 104 SER A CA 1
ATOM 775 C C . SER A 1 104 ? -6.317 10.174 -8.670 1.00 95.44 104 SER A C 1
ATOM 777 O O . SER A 1 104 ? -5.699 9.192 -9.074 1.00 95.44 104 SER A O 1
ATOM 779 N N . CYS A 1 105 ? -7.595 10.099 -8.278 1.00 95.31 105 CYS A N 1
ATOM 780 C CA . CYS A 1 105 ? -8.361 8.850 -8.352 1.00 95.31 105 CYS A CA 1
ATOM 781 C C . CYS A 1 105 ? -8.503 8.384 -9.809 1.00 95.31 105 CYS A C 1
ATOM 783 O O . CYS A 1 105 ? -8.236 7.222 -10.113 1.00 95.31 105 CYS A O 1
ATOM 785 N N . GLN A 1 106 ? -8.855 9.300 -10.721 1.00 94.88 106 GLN A N 1
ATOM 786 C CA . GLN A 1 106 ? -8.952 8.982 -12.148 1.00 94.88 106 GLN A CA 1
ATOM 787 C C . GLN A 1 106 ? -7.594 8.570 -12.728 1.00 94.88 106 GLN A C 1
ATOM 789 O O . GLN A 1 106 ? -7.522 7.597 -13.470 1.00 94.88 106 GLN A O 1
ATOM 794 N N . ALA A 1 107 ? -6.514 9.265 -12.358 1.00 95.81 107 ALA A N 1
ATOM 795 C CA . ALA A 1 107 ? -5.169 8.930 -12.818 1.00 95.81 107 ALA A CA 1
ATOM 796 C C . ALA A 1 107 ? -4.738 7.517 -12.385 1.00 95.81 107 ALA A C 1
ATOM 798 O O . ALA A 1 107 ? -4.153 6.786 -13.181 1.00 95.81 107 ALA A O 1
ATOM 799 N N . ILE A 1 108 ? -5.053 7.109 -11.150 1.00 96.19 108 ILE A N 1
ATOM 800 C CA . ILE A 1 108 ? -4.783 5.747 -10.662 1.00 96.19 108 ILE A CA 1
ATOM 801 C C . ILE A 1 108 ? -5.635 4.716 -11.416 1.00 96.19 108 ILE A C 1
ATOM 803 O O . ILE A 1 108 ? -5.126 3.670 -11.814 1.00 96.19 108 ILE A O 1
ATOM 807 N N . GLU A 1 109 ? -6.910 5.009 -11.675 1.00 95.25 109 GLU A N 1
ATOM 808 C CA . GLU A 1 109 ? -7.770 4.113 -12.455 1.00 95.25 109 GLU A CA 1
ATOM 809 C C . GLU A 1 109 ? -7.292 3.956 -13.911 1.00 95.25 109 GLU A C 1
ATOM 811 O O . GLU A 1 109 ? -7.290 2.850 -14.458 1.00 95.25 109 GLU A O 1
ATOM 816 N N . ASP A 1 110 ? -6.842 5.044 -14.536 1.00 95.94 110 ASP A N 1
ATOM 817 C CA . ASP A 1 110 ? -6.287 5.026 -15.890 1.00 95.94 110 ASP A CA 1
ATOM 818 C C . ASP A 1 110 ? -4.980 4.218 -15.950 1.00 95.94 110 ASP A C 1
ATOM 820 O O . ASP A 1 110 ? -4.748 3.496 -16.926 1.00 95.94 110 ASP A O 1
ATOM 824 N N . LEU A 1 111 ? -4.160 4.264 -14.890 1.00 95.50 111 LEU A N 1
ATOM 825 C CA . LEU A 1 111 ? -2.993 3.390 -14.748 1.00 95.50 111 LEU A CA 1
ATOM 826 C C . LEU A 1 111 ? -3.410 1.916 -14.715 1.00 95.50 111 LEU A C 1
ATOM 828 O O . LEU A 1 111 ? -2.875 1.127 -15.491 1.00 95.50 111 LEU A O 1
ATOM 832 N N . PHE A 1 112 ? -4.402 1.539 -13.901 1.00 94.81 112 PHE A N 1
ATOM 833 C CA . PHE A 1 112 ? -4.884 0.150 -13.851 1.00 94.81 112 PHE A CA 1
ATOM 834 C C . PHE A 1 112 ? -5.337 -0.317 -15.239 1.00 94.81 112 PHE A C 1
ATOM 836 O O . PHE A 1 112 ? -4.942 -1.387 -15.707 1.00 94.81 112 PHE A O 1
ATOM 843 N N . ARG A 1 113 ? -6.104 0.523 -15.940 1.00 95.94 113 ARG A N 1
ATOM 844 C CA . ARG A 1 113 ? -6.634 0.222 -17.274 1.00 95.94 113 ARG A CA 1
ATOM 845 C C . ARG A 1 113 ? -5.544 0.071 -18.331 1.00 95.94 113 ARG A C 1
ATOM 847 O O . ARG A 1 113 ? -5.617 -0.854 -19.137 1.00 95.94 113 ARG A O 1
ATOM 854 N N . THR A 1 114 ? -4.534 0.941 -18.316 1.00 95.69 114 THR A N 1
ATOM 855 C CA . THR A 1 114 ? -3.362 0.871 -19.217 1.00 95.69 114 THR A CA 1
ATOM 856 C C . THR A 1 114 ? -2.639 -0.468 -19.078 1.00 95.69 114 THR A C 1
ATOM 858 O O . THR A 1 114 ? -2.142 -1.041 -20.045 1.00 95.69 114 THR A O 1
ATOM 861 N N . HIS A 1 115 ? -2.675 -1.010 -17.867 1.00 93.81 115 HIS A N 1
ATOM 862 C CA . HIS A 1 115 ? -2.083 -2.280 -17.490 1.00 93.81 115 HIS A CA 1
ATOM 863 C C . HIS A 1 115 ? -3.012 -3.490 -17.665 1.00 93.81 115 HIS A C 1
ATOM 865 O O . HIS A 1 115 ? -2.605 -4.627 -17.430 1.00 93.81 115 HIS A O 1
ATOM 871 N N . GLY A 1 116 ? -4.226 -3.282 -18.181 1.00 93.44 116 GLY A N 1
ATOM 872 C CA . GLY A 1 116 ? -5.196 -4.346 -18.448 1.00 93.44 116 GLY A CA 1
ATOM 873 C C . GLY A 1 116 ? -5.915 -4.854 -17.198 1.00 93.44 116 GLY A C 1
ATOM 874 O O . GLY A 1 116 ? -6.474 -5.949 -17.221 1.00 93.44 116 GLY A O 1
ATOM 875 N N . LEU A 1 117 ? -5.903 -4.080 -16.113 1.00 91.94 117 LEU A N 1
ATOM 876 C CA . LEU A 1 117 ? -6.607 -4.393 -14.878 1.00 91.94 117 LEU A CA 1
ATOM 877 C C . LEU A 1 117 ? -7.959 -3.681 -14.827 1.00 91.94 117 LEU A C 1
ATOM 879 O O . LEU A 1 117 ? -8.099 -2.521 -15.219 1.00 91.94 117 LEU A O 1
ATOM 883 N N . ALA A 1 118 ? -8.952 -4.384 -14.293 1.00 89.62 118 ALA A N 1
ATOM 884 C CA . ALA A 1 118 ? -10.261 -3.840 -13.971 1.00 89.62 118 ALA A CA 1
ATOM 885 C C . ALA A 1 118 ? -10.562 -4.099 -12.494 1.00 89.62 118 ALA A C 1
ATOM 887 O O . ALA A 1 118 ? -10.222 -5.154 -11.957 1.00 89.62 118 ALA A O 1
ATOM 888 N N . ARG A 1 119 ? -11.216 -3.137 -11.839 1.00 86.50 119 ARG A N 1
ATOM 889 C CA . ARG A 1 119 ? -11.687 -3.303 -10.463 1.00 86.50 119 ARG A CA 1
ATOM 890 C C . ARG A 1 119 ? -12.790 -4.361 -10.422 1.00 86.50 119 ARG A C 1
ATOM 892 O O . ARG A 1 119 ? -13.696 -4.337 -11.255 1.00 86.50 119 ARG A O 1
ATOM 899 N N . ASP A 1 120 ? -12.740 -5.234 -9.420 1.00 88.81 120 ASP A N 1
ATOM 900 C CA . ASP A 1 120 ? -13.833 -6.161 -9.131 1.00 88.81 120 ASP A CA 1
ATOM 901 C C . ASP A 1 120 ? -15.130 -5.370 -8.849 1.00 88.81 120 ASP A C 1
ATOM 903 O O . ASP A 1 120 ? -15.141 -4.529 -7.946 1.00 88.81 120 ASP A O 1
ATOM 907 N N . PRO A 1 121 ? -16.237 -5.622 -9.575 1.00 86.75 121 PRO A N 1
ATOM 908 C CA . PRO A 1 121 ? -17.528 -4.995 -9.297 1.00 86.75 121 PRO A CA 1
ATOM 909 C C . PRO A 1 121 ? -18.037 -5.202 -7.861 1.00 86.75 121 PRO A C 1
ATOM 911 O O . PRO A 1 121 ? -18.846 -4.408 -7.378 1.00 86.75 121 PRO A O 1
ATOM 914 N N . ALA A 1 122 ? -17.596 -6.262 -7.176 1.00 89.94 122 ALA A N 1
ATOM 915 C CA . ALA A 1 122 ? -17.930 -6.524 -5.781 1.00 89.94 122 ALA A CA 1
ATOM 916 C C . ALA A 1 122 ? -17.166 -5.619 -4.797 1.00 89.94 122 ALA A C 1
ATOM 918 O O . ALA A 1 122 ? -17.614 -5.449 -3.660 1.00 89.94 122 ALA A O 1
ATOM 919 N N . PHE A 1 123 ? -16.054 -5.007 -5.218 1.00 90.50 123 PHE A N 1
ATOM 920 C CA . PHE A 1 123 ? -15.280 -4.087 -4.392 1.00 90.50 123 PHE A CA 1
ATOM 921 C C . PHE A 1 123 ? -15.934 -2.699 -4.378 1.00 90.50 123 PHE A C 1
ATOM 923 O O . PHE A 1 123 ? -15.916 -1.955 -5.360 1.00 90.50 123 PHE A O 1
ATOM 930 N N . ARG A 1 124 ? -16.540 -2.344 -3.242 1.00 91.75 124 ARG A N 1
ATOM 931 C CA . ARG A 1 124 ? -17.388 -1.149 -3.089 1.00 91.75 124 ARG A CA 1
ATOM 932 C C . ARG A 1 124 ? -16.616 0.125 -2.718 1.00 91.75 124 ARG A C 1
ATOM 934 O O . ARG A 1 124 ? -17.133 0.932 -1.956 1.00 91.75 124 ARG A O 1
ATOM 941 N N . ASP A 1 125 ? -15.419 0.313 -3.266 1.00 94.19 125 ASP A N 1
ATOM 942 C CA . ASP A 1 125 ? -14.591 1.505 -3.028 1.00 94.19 125 ASP A CA 1
ATOM 943 C C . ASP A 1 125 ? -13.784 1.908 -4.273 1.00 94.19 125 ASP A C 1
ATOM 945 O O . ASP A 1 125 ? -13.666 1.117 -5.208 1.00 94.19 125 ASP A O 1
ATOM 949 N N . THR A 1 126 ? -13.269 3.132 -4.346 1.00 94.81 126 THR A N 1
ATOM 950 C CA . THR A 1 126 ? -12.600 3.674 -5.540 1.00 94.81 126 THR A CA 1
ATOM 951 C C . THR A 1 126 ? -11.225 3.040 -5.803 1.00 94.81 126 THR A C 1
ATOM 953 O O . THR A 1 126 ? -10.654 2.345 -4.963 1.00 94.81 126 THR A O 1
ATOM 956 N N . ALA A 1 127 ? -10.698 3.233 -7.019 1.00 94.19 127 ALA A N 1
ATOM 957 C CA . ALA A 1 127 ? -9.451 2.604 -7.474 1.00 94.19 127 ALA A CA 1
ATOM 958 C C . ALA A 1 127 ? -8.212 3.032 -6.665 1.00 94.19 127 ALA A C 1
ATOM 960 O O . ALA A 1 127 ? -7.227 2.303 -6.603 1.00 94.19 127 ALA A O 1
ATOM 961 N N . ASP A 1 128 ? -8.275 4.197 -6.025 1.00 97.12 128 ASP A N 1
ATOM 962 C CA . ASP A 1 128 ? -7.232 4.753 -5.169 1.00 97.12 128 ASP A CA 1
ATOM 963 C C . ASP A 1 128 ? -7.315 4.285 -3.708 1.00 97.12 128 ASP A C 1
ATOM 965 O O . ASP A 1 128 ? -6.591 4.813 -2.865 1.00 97.12 128 ASP A O 1
ATOM 969 N N . HIS A 1 129 ? -8.168 3.310 -3.381 1.00 98.00 129 HIS A N 1
ATOM 970 C CA . HIS A 1 129 ? -8.153 2.673 -2.067 1.00 98.00 129 HIS A CA 1
ATOM 971 C C . HIS A 1 129 ? -6.794 1.992 -1.818 1.00 98.00 129 HIS A C 1
ATOM 973 O O . HIS A 1 129 ? -6.342 1.184 -2.633 1.00 98.00 129 HIS A O 1
ATOM 979 N N . LEU A 1 130 ? -6.164 2.255 -0.668 1.00 98.56 130 LEU A N 1
ATOM 980 C CA . LEU A 1 130 ? -4.801 1.816 -0.342 1.00 98.56 130 LEU A CA 1
ATOM 981 C C . LEU A 1 130 ? -4.572 0.315 -0.579 1.00 98.56 130 LEU A C 1
ATOM 983 O O . LEU A 1 130 ? -3.581 -0.057 -1.199 1.00 98.56 130 LEU A O 1
ATOM 987 N N . ALA A 1 131 ? -5.503 -0.548 -0.163 1.00 97.94 131 ALA A N 1
ATOM 988 C CA . ALA A 1 131 ? -5.394 -1.990 -0.411 1.00 97.94 131 ALA A CA 1
ATOM 989 C C . ALA A 1 131 ? -5.300 -2.341 -1.912 1.00 97.94 131 ALA A C 1
ATOM 991 O O . ALA A 1 131 ? -4.473 -3.166 -2.294 1.00 97.94 131 ALA A O 1
ATOM 992 N N . LEU A 1 132 ? -6.110 -1.707 -2.772 1.00 97.25 132 LEU A N 1
ATOM 993 C CA . LEU A 1 132 ? -6.049 -1.939 -4.220 1.00 97.25 132 LEU A CA 1
ATOM 994 C C . LEU A 1 132 ? -4.765 -1.373 -4.816 1.00 97.25 132 LEU A C 1
ATOM 996 O O . LEU A 1 132 ? -4.160 -1.999 -5.682 1.00 97.25 132 LEU A O 1
ATOM 1000 N N . TYR A 1 133 ? -4.331 -0.211 -4.334 1.00 98.31 133 TYR A N 1
ATOM 1001 C CA . TYR A 1 133 ? -3.092 0.397 -4.792 1.00 98.31 133 TYR A CA 1
ATOM 1002 C C . TYR A 1 133 ? -1.876 -0.487 -4.471 1.00 98.31 133 TYR A C 1
ATOM 1004 O O . TYR A 1 133 ? -1.057 -0.739 -5.348 1.00 98.31 133 TYR A O 1
ATOM 1012 N N . LEU A 1 134 ? -1.778 -1.031 -3.254 1.00 98.69 134 LEU A N 1
ATOM 1013 C CA . LEU A 1 134 ? -0.703 -1.958 -2.874 1.00 98.69 134 LEU A CA 1
ATOM 1014 C C . LEU A 1 134 ? -0.746 -3.258 -3.702 1.00 98.69 134 LEU A C 1
ATOM 1016 O O . LEU A 1 134 ? 0.295 -3.737 -4.150 1.00 98.69 134 LEU A O 1
ATOM 1020 N N . GLN A 1 135 ? -1.940 -3.790 -3.999 1.00 97.81 135 GLN A N 1
ATOM 1021 C CA . GLN A 1 135 ? -2.084 -4.923 -4.928 1.00 97.81 135 GLN A CA 1
ATOM 1022 C C . GLN A 1 135 ? -1.587 -4.584 -6.335 1.00 97.81 135 GLN A C 1
ATOM 1024 O O . GLN A 1 135 ? -0.901 -5.396 -6.956 1.00 97.81 135 GLN A O 1
ATOM 1029 N N . PHE A 1 136 ? -1.897 -3.384 -6.828 1.00 98.06 136 PHE A N 1
ATOM 1030 C CA . PHE A 1 136 ? -1.405 -2.904 -8.114 1.00 98.06 136 PHE A CA 1
ATOM 1031 C C . PHE A 1 136 ? 0.123 -2.795 -8.140 1.00 98.06 136 PHE A C 1
ATOM 1033 O O . PHE A 1 136 ? 0.737 -3.239 -9.107 1.00 98.06 136 PHE A O 1
ATOM 1040 N N . VAL A 1 137 ? 0.752 -2.282 -7.077 1.00 98.44 137 VAL A N 1
ATOM 1041 C CA . VAL A 1 137 ? 2.221 -2.251 -6.956 1.00 98.44 137 VAL A CA 1
ATOM 1042 C C . VAL A 1 137 ? 2.796 -3.666 -7.055 1.00 98.44 137 VAL A C 1
ATOM 1044 O O . VAL A 1 137 ? 3.696 -3.899 -7.862 1.00 98.44 137 VAL A O 1
ATOM 1047 N N . GLY A 1 138 ? 2.250 -4.626 -6.300 1.00 97.94 138 GLY A N 1
ATOM 1048 C CA . GLY A 1 138 ? 2.690 -6.023 -6.368 1.00 97.94 138 GLY A CA 1
ATOM 1049 C C . GLY A 1 138 ? 2.535 -6.628 -7.768 1.00 97.94 138 GLY A C 1
ATOM 1050 O O . GLY A 1 138 ? 3.449 -7.278 -8.274 1.00 97.94 138 GLY A O 1
ATOM 1051 N N . TRP A 1 139 ? 1.420 -6.343 -8.441 1.00 97.56 139 TRP A N 1
ATOM 1052 C CA . TRP A 1 139 ? 1.183 -6.778 -9.816 1.00 97.56 139 TRP A CA 1
ATOM 1053 C C . TRP A 1 139 ? 2.173 -6.156 -10.817 1.00 97.56 139 TRP A C 1
ATOM 1055 O O . TRP A 1 139 ? 2.682 -6.860 -11.687 1.00 97.56 139 TRP A O 1
ATOM 1065 N N . MET A 1 140 ? 2.496 -4.864 -10.683 1.00 97.88 140 MET A N 1
ATOM 1066 C CA . MET A 1 140 ? 3.461 -4.172 -11.551 1.00 97.88 140 MET A CA 1
ATOM 1067 C C . MET A 1 140 ? 4.859 -4.781 -11.424 1.00 97.88 140 MET A C 1
ATOM 1069 O O . MET A 1 140 ? 5.541 -4.987 -12.428 1.00 97.88 140 MET A O 1
ATOM 1073 N N . LEU A 1 141 ? 5.273 -5.103 -10.195 1.00 97.62 141 LEU A N 1
ATOM 1074 C CA . LEU A 1 141 ? 6.541 -5.778 -9.924 1.00 97.62 141 LEU A CA 1
ATOM 1075 C C . LEU A 1 141 ? 6.572 -7.176 -10.555 1.00 97.62 141 LEU A C 1
ATOM 1077 O O . LEU A 1 141 ? 7.526 -7.492 -11.261 1.00 97.62 141 LEU A O 1
ATOM 1081 N N . ALA A 1 142 ? 5.515 -7.975 -10.382 1.00 96.44 142 ALA A N 1
ATOM 1082 C CA . ALA A 1 142 ? 5.404 -9.295 -11.009 1.00 96.44 142 ALA A CA 1
ATOM 1083 C C . ALA A 1 142 ? 5.454 -9.213 -12.544 1.00 96.44 142 ALA A C 1
ATOM 1085 O O . ALA A 1 142 ? 6.170 -9.970 -13.194 1.00 96.44 142 ALA A O 1
ATOM 1086 N N . ARG A 1 143 ? 4.769 -8.233 -13.141 1.00 96.81 143 ARG A N 1
ATOM 1087 C CA . ARG A 1 143 ? 4.793 -8.036 -14.593 1.00 96.81 143 ARG A CA 1
ATOM 1088 C C . ARG A 1 143 ? 6.170 -7.610 -15.104 1.00 96.81 143 ARG A C 1
ATOM 1090 O O . ARG A 1 143 ? 6.572 -8.025 -16.188 1.00 96.81 143 ARG A O 1
ATOM 1097 N N . ALA A 1 144 ? 6.909 -6.800 -14.346 1.00 96.69 144 ALA A N 1
ATOM 1098 C CA . ALA A 1 144 ? 8.287 -6.467 -14.692 1.00 96.69 144 ALA A CA 1
ATOM 1099 C C . ALA A 1 144 ? 9.183 -7.721 -14.712 1.00 96.69 144 ALA A C 1
ATOM 1101 O O . ALA A 1 144 ? 9.982 -7.861 -15.637 1.00 96.69 144 ALA A O 1
ATOM 1102 N N . ILE A 1 145 ? 8.999 -8.647 -13.761 1.00 95.94 145 ILE A N 1
ATOM 1103 C CA . ILE A 1 145 ? 9.692 -9.949 -13.730 1.00 95.94 145 ILE A CA 1
ATOM 1104 C C . ILE A 1 145 ? 9.352 -10.769 -14.981 1.00 95.94 145 ILE A C 1
ATOM 1106 O O . ILE A 1 145 ? 10.265 -11.210 -15.675 1.00 95.94 145 ILE A O 1
ATOM 1110 N N . ASP A 1 146 ? 8.070 -10.892 -15.344 1.00 95.50 146 ASP A N 1
ATOM 1111 C CA . ASP A 1 146 ? 7.647 -11.630 -16.547 1.00 95.50 146 ASP A CA 1
ATOM 1112 C C . ASP A 1 146 ? 8.340 -11.116 -17.825 1.00 95.50 146 ASP A C 1
ATOM 1114 O O . ASP A 1 146 ? 8.752 -11.897 -18.688 1.00 95.50 146 ASP A O 1
ATOM 1118 N N . HIS A 1 147 ? 8.477 -9.792 -17.967 1.00 95.31 147 HIS A N 1
ATOM 1119 C CA . HIS A 1 147 ? 9.192 -9.191 -19.096 1.00 95.31 147 HIS A CA 1
ATOM 1120 C C . HIS A 1 147 ? 10.707 -9.445 -19.022 1.00 95.31 147 HIS A C 1
ATOM 1122 O O . HIS A 1 147 ? 11.329 -9.707 -20.054 1.00 95.31 147 HIS A O 1
ATOM 1128 N N . GLN A 1 148 ? 11.310 -9.425 -17.827 1.00 94.44 148 GLN A N 1
ATOM 1129 C CA . GLN A 1 148 ? 12.725 -9.772 -17.636 1.00 94.44 148 GLN A CA 1
ATOM 1130 C C . GLN A 1 148 ? 13.015 -11.223 -18.038 1.00 94.44 148 GLN A C 1
ATOM 1132 O O . GLN A 1 148 ? 13.965 -11.467 -18.784 1.00 94.44 148 GLN A O 1
ATOM 1137 N N . GLU A 1 149 ? 12.171 -12.175 -17.634 1.00 93.88 149 GLU A N 1
ATOM 1138 C CA . GLU A 1 149 ? 12.316 -13.596 -17.980 1.00 93.88 149 GLU A CA 1
ATOM 1139 C C . GLU A 1 149 ? 12.233 -13.852 -19.494 1.00 93.88 149 GLU A C 1
ATOM 1141 O O . GLU A 1 149 ? 12.873 -14.766 -20.019 1.00 93.88 149 GLU A O 1
ATOM 1146 N N . ARG A 1 150 ? 11.493 -13.007 -20.224 1.00 96.06 150 ARG A N 1
ATOM 1147 C CA . ARG A 1 150 ? 11.391 -13.032 -21.695 1.00 96.06 150 ARG A CA 1
ATOM 1148 C C . ARG A 1 150 ? 12.488 -12.238 -22.408 1.00 96.06 150 ARG A C 1
ATOM 1150 O O . ARG A 1 150 ? 12.459 -12.130 -23.632 1.00 96.06 150 ARG A O 1
ATOM 1157 N N . ALA A 1 151 ? 13.455 -11.696 -21.667 1.00 95.94 151 ALA A N 1
ATOM 1158 C CA . ALA A 1 151 ? 14.504 -10.800 -22.154 1.00 95.94 151 ALA A CA 1
ATOM 1159 C C . ALA A 1 151 ? 13.993 -9.473 -22.764 1.00 95.94 151 ALA A C 1
ATOM 1161 O O . ALA A 1 151 ? 14.724 -8.794 -23.492 1.00 95.94 151 ALA A O 1
ATOM 1162 N N . GLU A 1 152 ? 12.777 -9.048 -22.415 1.00 96.06 152 GLU A N 1
ATOM 1163 C CA . GLU A 1 152 ? 12.136 -7.797 -22.842 1.00 96.06 152 GLU A CA 1
ATOM 1164 C C . GLU A 1 152 ? 12.490 -6.641 -21.881 1.00 96.06 152 GLU A C 1
ATOM 1166 O O . GLU A 1 152 ? 11.633 -6.015 -21.257 1.00 96.06 152 GLU A O 1
ATOM 1171 N N . HIS A 1 153 ? 13.789 -6.363 -21.745 1.00 94.56 153 HIS A N 1
ATOM 1172 C CA . HIS A 1 153 ? 14.339 -5.453 -20.730 1.00 94.56 153 HIS A CA 1
ATOM 1173 C C . HIS A 1 153 ? 13.754 -4.033 -20.782 1.00 94.56 153 HIS A C 1
ATOM 1175 O O . HIS A 1 153 ? 13.428 -3.468 -19.739 1.00 94.56 153 HIS A O 1
ATOM 1181 N N . ASP A 1 154 ? 13.578 -3.466 -21.978 1.00 95.50 154 ASP A N 1
ATOM 1182 C CA . ASP A 1 154 ? 13.024 -2.116 -22.140 1.00 95.50 154 ASP A CA 1
ATOM 1183 C C . ASP A 1 154 ? 11.569 -2.033 -21.654 1.00 95.50 154 ASP A C 1
ATOM 1185 O O . ASP A 1 154 ? 11.173 -1.042 -21.041 1.00 95.50 154 ASP A O 1
ATOM 1189 N N . ALA A 1 155 ? 10.781 -3.094 -21.866 1.00 95.94 155 ALA A N 1
ATOM 1190 C CA . ALA A 1 155 ? 9.404 -3.168 -21.387 1.00 95.94 155 ALA A CA 1
ATOM 1191 C C . ALA A 1 155 ? 9.352 -3.269 -19.855 1.00 95.94 155 ALA A C 1
ATOM 1193 O O . ALA A 1 155 ? 8.562 -2.569 -19.219 1.00 95.94 155 ALA A O 1
ATOM 1194 N N . ALA A 1 156 ? 10.236 -4.072 -19.252 1.00 96.06 156 ALA A N 1
ATOM 1195 C CA . ALA A 1 156 ? 10.365 -4.147 -17.799 1.00 96.06 156 ALA A CA 1
ATOM 1196 C C . ALA A 1 156 ? 10.741 -2.783 -17.191 1.00 96.06 156 ALA A C 1
ATOM 1198 O O . ALA A 1 156 ? 10.117 -2.341 -16.227 1.00 96.06 156 ALA A O 1
ATOM 1199 N N . LEU A 1 157 ? 11.712 -2.074 -17.781 1.00 95.81 157 LEU A N 1
ATOM 1200 C CA . LEU A 1 157 ? 12.110 -0.738 -17.325 1.00 95.81 157 LEU A CA 1
ATOM 1201 C C . LEU A 1 157 ? 10.995 0.302 -17.491 1.00 95.81 157 LEU A C 1
ATOM 1203 O O . LEU A 1 157 ? 10.847 1.156 -16.620 1.00 95.81 157 LEU A O 1
ATOM 1207 N N . ALA A 1 158 ? 10.196 0.227 -18.558 1.00 96.38 158 ALA A N 1
ATOM 1208 C CA . ALA A 1 158 ? 9.048 1.113 -18.747 1.00 96.38 158 ALA A CA 1
ATOM 1209 C C . ALA A 1 158 ? 8.000 0.930 -17.634 1.00 96.38 158 ALA A C 1
ATOM 1211 O O . ALA A 1 158 ? 7.585 1.909 -17.014 1.00 96.38 158 ALA A O 1
ATOM 1212 N N . ILE A 1 159 ? 7.650 -0.322 -17.313 1.00 97.00 159 ILE A N 1
ATOM 1213 C CA . ILE A 1 159 ? 6.724 -0.663 -16.218 1.00 97.00 159 ILE A CA 1
ATOM 1214 C C . ILE A 1 159 ? 7.255 -0.147 -14.881 1.00 97.00 159 ILE A C 1
ATOM 1216 O O . ILE A 1 159 ? 6.534 0.507 -14.128 1.00 97.00 159 ILE A O 1
ATOM 1220 N N . LEU A 1 160 ? 8.531 -0.399 -14.594 1.00 97.00 160 LEU A N 1
ATOM 1221 C CA . LEU A 1 160 ? 9.178 0.086 -13.380 1.00 97.00 160 LEU A CA 1
ATOM 1222 C C . LEU A 1 160 ? 9.205 1.626 -13.322 1.00 97.00 160 LEU A C 1
ATOM 1224 O O . LEU A 1 160 ? 8.983 2.208 -12.263 1.00 97.00 160 LEU A O 1
ATOM 1228 N N . GLY A 1 161 ? 9.407 2.300 -14.455 1.00 96.75 161 GLY A N 1
ATOM 1229 C CA . GLY A 1 161 ? 9.378 3.761 -14.550 1.00 96.75 161 GLY A CA 1
ATOM 1230 C C . GLY A 1 161 ? 8.014 4.345 -14.190 1.00 96.75 161 GLY A C 1
ATOM 1231 O O . GLY A 1 161 ? 7.926 5.273 -13.383 1.00 96.75 161 GLY A O 1
ATOM 1232 N N . GLU A 1 162 ? 6.946 3.765 -14.739 1.00 97.75 162 GLU A N 1
ATOM 1233 C CA . GLU A 1 162 ? 5.567 4.139 -14.415 1.00 97.75 162 GLU A CA 1
ATOM 1234 C C . GLU A 1 162 ? 5.224 3.857 -12.950 1.00 97.75 162 GLU A C 1
ATOM 1236 O O . GLU A 1 162 ? 4.618 4.702 -12.285 1.00 97.75 162 GLU A O 1
ATOM 1241 N N . LEU A 1 163 ? 5.658 2.705 -12.426 1.00 98.00 163 LEU A N 1
ATOM 1242 C CA . LEU A 1 163 ? 5.475 2.345 -11.024 1.00 98.00 163 LEU A CA 1
ATOM 1243 C C . LEU A 1 163 ? 6.141 3.366 -10.096 1.00 98.00 163 LEU A C 1
ATOM 1245 O O . LEU A 1 163 ? 5.488 3.899 -9.201 1.00 98.00 163 LEU A O 1
ATOM 1249 N N . HIS A 1 164 ? 7.417 3.678 -10.331 1.00 97.94 164 HIS A N 1
ATOM 1250 C CA . HIS A 1 164 ? 8.156 4.666 -9.547 1.00 97.94 164 HIS A CA 1
ATOM 1251 C C . HIS A 1 164 ? 7.463 6.029 -9.562 1.00 97.94 164 HIS A C 1
ATOM 1253 O O . HIS A 1 164 ? 7.238 6.625 -8.507 1.00 97.94 164 HIS A O 1
ATOM 1259 N N . HIS A 1 165 ? 7.078 6.503 -10.751 1.00 97.69 165 HIS A N 1
ATOM 1260 C CA . HIS A 1 165 ? 6.359 7.766 -10.893 1.00 97.69 165 HIS A CA 1
ATOM 1261 C C . HIS A 1 165 ? 5.045 7.755 -10.110 1.00 97.69 165 HIS A C 1
ATOM 1263 O O . HIS A 1 165 ? 4.750 8.717 -9.403 1.00 97.69 165 HIS A O 1
ATOM 1269 N N . SER A 1 166 ? 4.286 6.659 -10.178 1.00 98.12 166 SER A N 1
ATOM 1270 C CA . SER A 1 166 ? 3.037 6.513 -9.432 1.00 98.12 166 SER A CA 1
ATOM 1271 C C . SER A 1 166 ? 3.264 6.536 -7.916 1.00 98.12 166 SER A C 1
ATOM 1273 O O . SER A 1 166 ? 2.580 7.282 -7.214 1.00 98.12 166 SER A O 1
ATOM 1275 N N . ILE A 1 167 ? 4.255 5.795 -7.405 1.00 98.44 167 ILE A N 1
ATOM 1276 C CA . ILE A 1 167 ? 4.556 5.737 -5.966 1.00 98.44 167 ILE A CA 1
ATOM 1277 C C . ILE A 1 167 ? 4.960 7.119 -5.442 1.00 98.44 167 ILE A C 1
ATOM 1279 O O . ILE A 1 167 ? 4.411 7.592 -4.446 1.00 98.44 167 ILE A O 1
ATOM 1283 N N . VAL A 1 168 ? 5.894 7.787 -6.125 1.00 98.31 168 VAL A N 1
ATOM 1284 C CA . VAL A 1 168 ? 6.421 9.093 -5.701 1.00 98.31 168 VAL A CA 1
ATOM 1285 C C . VAL A 1 168 ? 5.360 10.185 -5.801 1.00 98.31 168 VAL A C 1
ATOM 1287 O O . VAL A 1 168 ? 5.275 11.046 -4.926 1.00 98.31 168 VAL A O 1
ATOM 1290 N N . ARG A 1 169 ? 4.542 10.166 -6.859 1.00 97.56 169 ARG A N 1
ATOM 1291 C CA . ARG A 1 169 ? 3.546 11.211 -7.107 1.00 97.56 169 ARG A CA 1
ATOM 1292 C C . ARG A 1 169 ? 2.269 11.028 -6.298 1.00 97.56 169 ARG A C 1
ATOM 1294 O O . ARG A 1 169 ? 1.702 12.026 -5.856 1.00 97.56 169 ARG A O 1
ATOM 1301 N N . HIS A 1 170 ? 1.794 9.794 -6.153 1.00 97.31 170 HIS A N 1
ATOM 1302 C CA . HIS A 1 170 ? 0.486 9.513 -5.571 1.00 97.31 170 HIS A CA 1
ATOM 1303 C C . HIS A 1 170 ? 0.596 8.892 -4.183 1.00 97.31 170 HIS A C 1
ATOM 1305 O O . HIS A 1 170 ? 0.001 9.408 -3.241 1.00 97.31 170 HIS A O 1
ATOM 1311 N N . ALA A 1 171 ? 1.365 7.814 -4.033 1.00 98.31 171 ALA A N 1
ATOM 1312 C CA . ALA A 1 171 ? 1.327 7.019 -2.814 1.00 98.31 171 ALA A CA 1
ATOM 1313 C C . ALA A 1 171 ? 2.018 7.701 -1.632 1.00 98.31 171 ALA A C 1
ATOM 1315 O O . ALA A 1 171 ? 1.362 8.009 -0.644 1.00 98.31 171 ALA A O 1
ATOM 1316 N N . LEU A 1 172 ? 3.318 7.989 -1.727 1.00 98.62 172 LEU A N 1
ATOM 1317 C CA . LEU A 1 172 ? 4.099 8.523 -0.603 1.00 98.62 172 LEU A CA 1
ATOM 1318 C C . LEU A 1 172 ? 3.501 9.802 0.018 1.00 98.62 172 LEU A C 1
ATOM 1320 O O . LEU A 1 172 ? 3.258 9.805 1.229 1.00 98.62 172 LEU A O 1
ATOM 1324 N N . PRO A 1 173 ? 3.177 10.864 -0.751 1.00 98.50 173 PRO A N 1
ATOM 1325 C CA . PRO A 1 173 ? 2.582 12.067 -0.167 1.00 98.50 173 PRO A CA 1
ATOM 1326 C C . PRO A 1 173 ? 1.196 11.821 0.449 1.00 98.50 173 PRO A C 1
ATOM 1328 O O . PRO A 1 173 ? 0.860 12.448 1.458 1.00 98.50 173 PRO A O 1
ATOM 1331 N N . ALA A 1 174 ? 0.390 10.921 -0.125 1.00 98.44 174 ALA A N 1
ATOM 1332 C CA . ALA A 1 174 ? -0.920 10.576 0.420 1.00 98.44 174 ALA A CA 1
ATOM 1333 C C . ALA A 1 174 ? -0.798 9.751 1.708 1.00 98.44 174 ALA A C 1
ATOM 1335 O O . ALA A 1 174 ? -1.432 10.097 2.703 1.00 98.44 174 ALA A O 1
ATOM 1336 N N . LEU A 1 175 ? 0.058 8.721 1.729 1.00 98.44 175 LEU A N 1
ATOM 1337 C CA . LEU A 1 175 ? 0.296 7.878 2.903 1.00 98.44 175 LEU A CA 1
ATOM 1338 C C . LEU A 1 175 ? 0.860 8.684 4.072 1.00 98.44 175 LEU A C 1
ATOM 1340 O O . LEU A 1 175 ? 0.460 8.451 5.206 1.00 98.44 175 LEU A O 1
ATOM 1344 N N . GLN A 1 176 ? 1.732 9.664 3.823 1.00 98.56 176 GLN A N 1
ATOM 1345 C CA . GLN A 1 176 ? 2.229 10.539 4.886 1.00 98.56 176 GLN A CA 1
ATOM 1346 C C . GLN A 1 176 ? 1.082 11.302 5.576 1.00 98.56 176 GLN A C 1
ATOM 1348 O O . GLN A 1 176 ? 1.047 11.412 6.803 1.00 98.56 176 GLN A O 1
ATOM 1353 N N . ARG A 1 177 ? 0.123 11.822 4.797 1.00 98.56 177 ARG A N 1
ATOM 1354 C CA . ARG A 1 177 ? -1.052 12.536 5.327 1.00 98.56 177 ARG A CA 1
ATOM 1355 C C . ARG A 1 177 ? -2.050 11.584 5.985 1.00 98.56 177 ARG A C 1
ATOM 1357 O O . ARG A 1 177 ? -2.574 11.914 7.047 1.00 98.56 177 ARG A O 1
ATOM 1364 N N . LEU A 1 178 ? -2.282 10.416 5.386 1.00 98.62 178 LEU A N 1
ATOM 1365 C CA . LEU A 1 178 ? -3.108 9.345 5.941 1.00 98.62 178 LEU A CA 1
ATOM 1366 C C . LEU A 1 178 ? -2.578 8.897 7.304 1.00 98.62 178 LEU A C 1
ATOM 1368 O O . LEU A 1 178 ? -3.328 8.903 8.274 1.00 98.62 178 LEU A O 1
ATOM 1372 N N . HIS A 1 179 ? -1.282 8.601 7.400 1.00 98.69 179 HIS A N 1
ATOM 1373 C CA . HIS A 1 179 ? -0.635 8.190 8.641 1.00 98.69 179 HIS A CA 1
ATOM 1374 C C . HIS A 1 179 ? -0.841 9.233 9.746 1.00 98.69 179 HIS A C 1
ATOM 1376 O O . HIS A 1 179 ? -1.266 8.887 10.844 1.00 98.69 179 HIS A O 1
ATOM 1382 N N . ALA A 1 180 ? -0.651 10.522 9.441 1.00 98.62 180 ALA A N 1
ATOM 1383 C CA . ALA A 1 180 ? -0.899 11.592 10.405 1.00 98.62 180 ALA A CA 1
ATOM 1384 C C . ALA A 1 180 ? -2.366 11.651 10.884 1.00 98.62 180 ALA A C 1
ATOM 1386 O O . ALA A 1 180 ? -2.605 11.901 12.065 1.00 98.62 180 ALA A O 1
ATOM 1387 N N . GLN A 1 181 ? -3.346 11.409 10.002 1.00 98.62 181 GLN A N 1
ATOM 1388 C CA . GLN A 1 181 ? -4.759 11.341 10.402 1.00 98.62 181 GLN A CA 1
ATOM 1389 C C . GLN A 1 181 ? -5.066 10.102 11.245 1.00 98.62 181 GLN A C 1
ATOM 1391 O O . GLN A 1 181 ? -5.806 10.216 12.218 1.00 98.62 181 GLN A O 1
ATOM 1396 N N . ILE A 1 182 ? -4.483 8.947 10.911 1.00 98.75 182 ILE A N 1
ATOM 1397 C CA . ILE A 1 182 ? -4.644 7.721 11.699 1.00 98.75 182 ILE A CA 1
ATOM 1398 C C . ILE A 1 182 ? -4.099 7.936 13.111 1.00 98.75 182 ILE A C 1
ATOM 1400 O O . ILE A 1 182 ? -4.844 7.736 14.062 1.00 98.75 182 ILE A O 1
ATOM 1404 N N . LEU A 1 183 ? -2.861 8.424 13.257 1.00 98.62 183 LEU A N 1
ATOM 1405 C CA . LEU A 1 183 ? -2.257 8.664 14.574 1.00 98.62 183 LEU A CA 1
ATOM 1406 C C . LEU A 1 183 ? -3.082 9.642 15.413 1.00 98.62 183 LEU A C 1
ATOM 1408 O O . LEU A 1 183 ? -3.319 9.410 16.596 1.00 98.62 183 LEU A O 1
ATOM 1412 N N . LYS A 1 184 ? -3.557 10.728 14.789 1.00 98.56 184 LYS A N 1
ATOM 1413 C CA . LYS A 1 184 ? -4.435 11.689 15.459 1.00 98.56 184 LYS A CA 1
ATOM 1414 C C . LYS A 1 184 ? -5.728 11.023 15.937 1.00 98.56 184 LYS A C 1
ATOM 1416 O O . LYS A 1 184 ? -6.155 11.267 17.058 1.00 98.56 184 LYS A O 1
ATOM 1421 N N . ALA A 1 185 ? -6.361 10.214 15.093 1.00 98.25 185 ALA A N 1
ATOM 1422 C CA . ALA A 1 185 ? -7.620 9.553 15.414 1.00 98.25 185 ALA A CA 1
ATOM 1423 C C . ALA A 1 185 ? -7.454 8.451 16.471 1.00 98.25 185 ALA A C 1
ATOM 1425 O O . ALA A 1 185 ? -8.321 8.294 17.328 1.00 98.25 185 ALA A O 1
ATOM 1426 N N . GLU A 1 186 ? -6.355 7.698 16.425 1.00 98.31 186 GLU A N 1
ATOM 1427 C CA . GLU A 1 186 ? -6.016 6.699 17.439 1.00 98.31 186 GLU A CA 1
ATOM 1428 C C . GLU A 1 186 ? -5.847 7.355 18.816 1.00 98.31 186 GLU A C 1
ATOM 1430 O O . GLU A 1 186 ? -6.420 6.865 19.788 1.00 98.31 186 GLU A O 1
ATOM 1435 N N . ASP A 1 187 ? -5.167 8.502 18.892 1.00 98.31 187 ASP A N 1
ATOM 1436 C CA . ASP A 1 187 ? -5.038 9.284 20.127 1.00 98.31 187 ASP A CA 1
ATOM 1437 C C . ASP A 1 187 ? -6.388 9.864 20.594 1.00 98.31 187 ASP A C 1
ATOM 1439 O O . ASP A 1 187 ? -6.828 9.599 21.715 1.00 98.31 187 ASP A O 1
ATOM 1443 N N . GLU A 1 188 ? -7.092 10.587 19.713 1.00 98.00 188 GLU A N 1
ATOM 1444 C CA . GLU A 1 188 ? -8.341 11.301 20.026 1.00 98.00 188 GLU A CA 1
ATOM 1445 C C . GLU A 1 188 ? -9.474 10.359 20.465 1.00 98.00 188 GLU A C 1
ATOM 1447 O O . GLU A 1 188 ? -10.266 10.699 21.347 1.00 98.00 188 GLU A O 1
ATOM 1452 N N . TYR A 1 189 ? -9.559 9.169 19.865 1.00 97.31 189 TYR A N 1
ATOM 1453 C CA . TYR A 1 189 ? -10.585 8.173 20.184 1.00 97.31 189 TYR A CA 1
ATOM 1454 C C . TYR A 1 189 ? -10.086 7.047 21.097 1.00 97.31 189 TYR A C 1
ATOM 1456 O O . TYR A 1 189 ? -10.848 6.109 21.341 1.00 97.31 189 TYR A O 1
ATOM 1464 N N . HIS A 1 190 ? -8.851 7.133 21.604 1.00 97.19 190 HIS A N 1
ATOM 1465 C CA . HIS A 1 190 ? -8.209 6.110 22.437 1.00 97.19 190 HIS A CA 1
ATOM 1466 C C . HIS A 1 190 ? -8.287 4.702 21.823 1.00 97.19 190 HIS A C 1
ATOM 1468 O O . HIS A 1 190 ? -8.662 3.728 22.482 1.00 97.19 190 HIS A O 1
ATOM 1474 N N . LEU A 1 191 ? -7.984 4.605 20.529 1.00 96.88 191 LEU A N 1
ATOM 1475 C CA . LEU A 1 191 ? -7.966 3.342 19.797 1.00 96.88 191 LEU A CA 1
ATOM 1476 C C . LEU A 1 191 ? -6.611 2.649 19.953 1.00 96.88 191 LEU A C 1
ATOM 1478 O O . LEU A 1 191 ? -5.609 3.250 20.333 1.00 96.88 191 LEU A O 1
ATOM 1482 N N . LEU A 1 192 ? -6.586 1.360 19.624 1.00 95.69 192 LEU A N 1
ATOM 1483 C CA . LEU A 1 192 ? -5.351 0.587 19.557 1.00 95.69 192 LEU A CA 1
ATOM 1484 C C . LEU A 1 192 ? -4.437 1.152 18.455 1.00 95.69 192 LEU A C 1
ATOM 1486 O O . LEU A 1 192 ? -4.939 1.380 17.352 1.00 95.69 192 LEU A O 1
ATOM 1490 N N . PRO A 1 193 ? -3.120 1.311 18.700 1.00 97.62 193 PRO A N 1
ATOM 1491 C CA . PRO A 1 193 ? -2.164 1.899 17.754 1.00 97.62 193 PRO A CA 1
ATOM 1492 C C . PRO A 1 193 ? -1.741 0.908 16.652 1.00 97.62 193 PRO A C 1
ATOM 1494 O O . PRO A 1 193 ? -0.560 0.742 16.346 1.00 97.62 193 PRO A O 1
ATOM 1497 N N . LEU A 1 194 ? -2.705 0.167 16.107 1.00 98.25 194 LEU A N 1
ATOM 1498 C CA . LEU A 1 194 ? -2.483 -0.906 15.144 1.00 98.25 194 LEU A CA 1
ATOM 1499 C C . LEU A 1 194 ? -2.335 -0.351 13.726 1.00 98.25 194 LEU A C 1
ATOM 1501 O O . LEU A 1 194 ? -1.380 -0.677 13.020 1.00 98.25 194 LEU A O 1
ATOM 1505 N N . TYR A 1 195 ? -3.279 0.485 13.294 1.00 98.62 195 TYR A N 1
ATOM 1506 C CA . TYR A 1 195 ? -3.318 0.940 11.908 1.00 98.62 195 TYR A CA 1
ATOM 1507 C C . TYR A 1 195 ? -2.294 2.040 11.642 1.00 98.62 195 TYR A C 1
ATOM 1509 O O . TYR A 1 195 ? -1.797 2.123 10.520 1.00 98.62 195 TYR A O 1
ATOM 1517 N N . GLY A 1 196 ? -1.913 2.822 12.659 1.00 98.56 196 GLY A N 1
ATOM 1518 C CA . GLY A 1 196 ? -0.769 3.729 12.575 1.00 98.56 196 GLY A CA 1
ATOM 1519 C C . GLY A 1 196 ? 0.514 2.970 12.223 1.00 98.56 196 GLY A C 1
ATOM 1520 O O . GLY A 1 196 ? 1.185 3.298 11.244 1.00 98.56 196 GLY A O 1
ATOM 1521 N N . LYS A 1 197 ? 0.792 1.871 12.939 1.00 98.56 197 LYS A N 1
ATOM 1522 C CA . LYS A 1 197 ? 1.955 1.003 12.684 1.00 98.56 197 LYS A CA 1
ATOM 1523 C C . LYS A 1 197 ? 1.906 0.353 11.301 1.00 98.56 197 LYS A C 1
ATOM 1525 O O . LYS A 1 197 ? 2.877 0.445 10.554 1.00 98.56 197 LYS A O 1
ATOM 1530 N N . LEU A 1 198 ? 0.769 -0.231 10.914 1.00 98.62 198 LEU A N 1
ATOM 1531 C CA . LEU A 1 198 ? 0.596 -0.818 9.577 1.00 98.62 198 LEU A CA 1
ATOM 1532 C C . LEU A 1 198 ? 0.792 0.220 8.459 1.00 98.62 198 LEU A C 1
ATOM 1534 O O . LEU A 1 198 ? 1.436 -0.070 7.450 1.00 98.62 198 LEU A O 1
ATOM 1538 N N . CYS A 1 199 ? 0.277 1.442 8.634 1.00 98.69 199 CYS A N 1
ATOM 1539 C CA . CYS A 1 199 ? 0.451 2.527 7.669 1.00 98.69 199 CYS A CA 1
ATOM 1540 C C . CYS A 1 199 ? 1.915 2.981 7.567 1.00 98.69 199 CYS A C 1
ATOM 1542 O O . CYS A 1 199 ? 2.379 3.272 6.463 1.00 98.69 199 CYS A O 1
ATOM 1544 N N . SER A 1 200 ? 2.647 3.008 8.686 1.00 98.31 200 SER A N 1
ATOM 1545 C CA . SER A 1 200 ? 4.088 3.289 8.701 1.00 98.31 200 SER A CA 1
ATOM 1546 C C . SER A 1 200 ? 4.871 2.242 7.905 1.00 98.31 200 SER A C 1
ATOM 1548 O O . SER A 1 200 ? 5.638 2.600 7.011 1.00 98.31 200 SER A O 1
ATOM 1550 N N . LEU A 1 201 ? 4.607 0.950 8.142 1.00 98.38 201 LEU A N 1
ATOM 1551 C CA . LEU A 1 201 ? 5.242 -0.147 7.402 1.00 98.38 201 LEU A CA 1
ATOM 1552 C C . LEU A 1 201 ? 4.955 -0.066 5.897 1.00 98.38 201 LEU A C 1
ATOM 1554 O O . LEU A 1 201 ? 5.874 -0.194 5.090 1.00 98.38 201 LEU A O 1
ATOM 1558 N N . ALA A 1 202 ? 3.705 0.208 5.507 1.00 98.62 202 ALA A N 1
ATOM 1559 C CA . ALA A 1 202 ? 3.340 0.395 4.102 1.00 98.62 202 ALA A CA 1
ATOM 1560 C C . ALA A 1 202 ? 4.067 1.584 3.460 1.00 98.62 202 ALA A C 1
ATOM 1562 O O . ALA A 1 202 ? 4.562 1.480 2.337 1.00 98.62 202 ALA A O 1
ATOM 1563 N N . HIS A 1 203 ? 4.190 2.697 4.184 1.00 98.56 203 HIS A N 1
ATOM 1564 C CA . HIS A 1 203 ? 4.945 3.854 3.718 1.00 98.56 203 HIS A CA 1
ATOM 1565 C C . HIS A 1 203 ? 6.439 3.529 3.539 1.00 98.56 203 HIS A C 1
ATOM 1567 O O . HIS A 1 203 ? 7.008 3.860 2.499 1.00 98.56 203 HIS A O 1
ATOM 1573 N N . HIS A 1 204 ? 7.074 2.850 4.501 1.00 98.12 204 HIS A N 1
ATOM 1574 C CA . HIS A 1 204 ? 8.480 2.438 4.395 1.00 98.12 204 HIS A CA 1
ATOM 1575 C C . HIS A 1 204 ? 8.721 1.442 3.260 1.00 98.12 204 HIS A C 1
ATOM 1577 O O . HIS A 1 204 ? 9.656 1.634 2.480 1.00 98.12 204 HIS A O 1
ATOM 1583 N N . ALA A 1 205 ? 7.853 0.441 3.101 1.00 98.31 205 ALA A N 1
ATOM 1584 C CA . ALA A 1 205 ? 7.943 -0.519 2.006 1.00 98.31 205 ALA A CA 1
ATOM 1585 C C . ALA A 1 205 ? 7.870 0.182 0.637 1.00 98.31 205 ALA A C 1
ATOM 1587 O O . ALA A 1 205 ? 8.734 -0.029 -0.213 1.00 98.31 205 ALA A O 1
ATOM 1588 N N . LEU A 1 206 ? 6.899 1.083 0.442 1.00 98.56 206 LEU A N 1
ATOM 1589 C CA . LEU A 1 206 ? 6.768 1.852 -0.800 1.00 98.56 206 LEU A CA 1
ATOM 1590 C C . LEU A 1 206 ? 7.941 2.811 -1.037 1.00 98.56 206 LEU A C 1
ATOM 1592 O O . LEU A 1 206 ? 8.385 2.966 -2.174 1.00 98.56 206 LEU A O 1
ATOM 1596 N N . ALA A 1 207 ? 8.472 3.444 0.011 1.00 98.25 207 ALA A N 1
ATOM 1597 C CA . ALA A 1 207 ? 9.640 4.313 -0.112 1.00 98.25 207 ALA A CA 1
ATOM 1598 C C . ALA A 1 207 ? 10.883 3.513 -0.534 1.00 98.25 207 ALA A C 1
ATOM 1600 O O . ALA A 1 207 ? 11.618 3.928 -1.433 1.00 98.25 207 ALA A O 1
ATOM 1601 N N . ALA A 1 208 ? 11.086 2.335 0.060 1.00 97.56 208 ALA A N 1
ATOM 1602 C CA . ALA A 1 208 ? 12.172 1.435 -0.299 1.00 97.56 208 ALA A CA 1
ATOM 1603 C C . ALA A 1 208 ? 12.022 0.884 -1.726 1.00 97.56 208 ALA A C 1
ATOM 1605 O O . ALA A 1 208 ? 13.024 0.746 -2.437 1.00 97.56 208 ALA A O 1
ATOM 1606 N N . ASP A 1 209 ? 10.796 0.583 -2.161 1.00 97.81 209 ASP A N 1
ATOM 1607 C CA . ASP A 1 209 ? 10.500 0.193 -3.542 1.00 97.81 209 ASP A CA 1
ATOM 1608 C C . ASP A 1 209 ? 10.817 1.330 -4.512 1.00 97.81 209 ASP A C 1
ATOM 1610 O O . ASP A 1 209 ? 11.562 1.114 -5.466 1.00 97.81 209 ASP A O 1
ATOM 1614 N N . ALA A 1 210 ? 10.356 2.554 -4.240 1.00 97.50 210 ALA A N 1
ATOM 1615 C CA . ALA A 1 210 ? 10.664 3.715 -5.071 1.00 97.50 210 ALA A CA 1
ATOM 1616 C C . ALA A 1 210 ? 12.180 3.929 -5.208 1.00 97.50 210 ALA A C 1
ATOM 1618 O O . ALA A 1 210 ? 12.684 4.058 -6.323 1.00 97.50 210 ALA A O 1
ATOM 1619 N N . MET A 1 211 ? 12.929 3.888 -4.102 1.00 96.56 211 MET A N 1
ATOM 1620 C CA . MET A 1 211 ? 14.392 4.004 -4.135 1.00 96.56 211 MET A CA 1
ATOM 1621 C C . MET A 1 211 ? 15.045 2.888 -4.954 1.00 96.56 211 MET A C 1
ATOM 1623 O O . MET A 1 211 ? 15.915 3.147 -5.785 1.00 96.56 211 MET A O 1
ATOM 1627 N N . THR A 1 212 ? 14.619 1.642 -4.743 1.00 95.50 212 THR A N 1
ATOM 1628 C CA . THR A 1 212 ? 15.165 0.482 -5.459 1.00 95.50 212 THR A CA 1
ATOM 1629 C C . THR A 1 212 ? 14.918 0.603 -6.953 1.00 95.50 212 THR A C 1
ATOM 1631 O O . THR A 1 212 ? 15.843 0.446 -7.747 1.00 95.50 212 THR A O 1
ATOM 1634 N N . VAL A 1 213 ? 13.689 0.937 -7.341 1.00 95.69 213 VAL A N 1
ATOM 1635 C CA . VAL A 1 213 ? 13.326 1.114 -8.741 1.00 95.69 213 VAL A CA 1
ATOM 1636 C C . VAL A 1 213 ? 14.094 2.277 -9.362 1.00 95.69 213 VAL A C 1
ATOM 1638 O O . VAL A 1 213 ? 14.657 2.117 -10.441 1.00 95.69 213 VAL A O 1
ATOM 1641 N N . GLN A 1 214 ? 14.225 3.410 -8.670 1.00 95.75 214 GLN A N 1
ATOM 1642 C CA . GLN A 1 214 ? 15.006 4.553 -9.146 1.00 95.75 214 GLN A CA 1
ATOM 1643 C C . GLN A 1 214 ? 16.469 4.191 -9.458 1.00 95.75 214 GLN A C 1
ATOM 1645 O O . GLN A 1 214 ? 17.050 4.763 -10.382 1.00 95.75 214 GLN A O 1
ATOM 1650 N N . HIS A 1 215 ? 17.067 3.246 -8.726 1.00 94.25 215 HIS A N 1
ATOM 1651 C CA . HIS A 1 215 ? 18.414 2.744 -9.013 1.00 94.25 215 HIS A CA 1
ATOM 1652 C C . HIS A 1 215 ? 18.489 1.820 -10.237 1.00 94.25 215 HIS A C 1
ATOM 1654 O O . HIS A 1 215 ? 19.562 1.700 -10.827 1.00 94.25 215 HIS A O 1
ATOM 1660 N N . LEU A 1 216 ? 17.384 1.171 -10.610 1.00 93.38 216 LEU A N 1
ATOM 1661 C CA . LEU A 1 216 ? 17.290 0.329 -11.807 1.00 93.38 216 LEU A CA 1
ATOM 1662 C C . LEU A 1 216 ? 17.008 1.147 -13.072 1.00 93.38 216 LEU A C 1
ATOM 1664 O O . LEU A 1 216 ? 17.394 0.736 -14.165 1.00 93.38 216 LEU A O 1
ATOM 1668 N N . LEU A 1 217 ? 16.328 2.287 -12.934 1.00 94.12 217 LEU A N 1
ATOM 1669 C CA . LEU A 1 217 ? 15.988 3.140 -14.066 1.00 94.12 217 LEU A CA 1
ATOM 1670 C C . LEU A 1 217 ? 17.237 3.792 -14.678 1.00 94.12 217 LEU A C 1
ATOM 1672 O O . LEU A 1 217 ? 18.160 4.174 -13.947 1.00 94.12 217 LEU A O 1
ATOM 1676 N N . PRO A 1 218 ? 17.264 3.986 -16.011 1.00 91.19 218 PRO A N 1
ATOM 1677 C CA . PRO A 1 218 ? 18.314 4.756 -16.655 1.00 91.19 218 PRO A CA 1
ATOM 1678 C C . PRO A 1 218 ? 18.410 6.138 -16.009 1.00 91.19 218 PRO A C 1
ATOM 1680 O O . PRO A 1 218 ? 17.432 6.887 -15.965 1.00 91.19 218 PRO A O 1
ATOM 1683 N N . GLN A 1 219 ? 19.597 6.487 -15.515 1.00 84.75 219 GLN A N 1
ATOM 1684 C CA . GLN A 1 219 ? 19.875 7.861 -15.116 1.00 84.75 219 GLN A CA 1
ATOM 1685 C C . GLN A 1 219 ? 19.647 8.733 -16.356 1.00 84.75 219 GLN A C 1
ATOM 1687 O O . GLN A 1 219 ? 20.216 8.412 -17.408 1.00 84.75 219 GLN A O 1
ATOM 1692 N N . PRO A 1 220 ? 18.834 9.803 -16.283 1.00 75.19 220 PRO A N 1
ATOM 1693 C CA . PRO A 1 220 ? 18.752 10.740 -17.388 1.00 75.19 220 PRO A CA 1
ATOM 1694 C C . PRO A 1 220 ? 20.184 11.178 -17.676 1.00 75.19 220 PRO A C 1
ATOM 1696 O O . PRO A 1 220 ? 20.862 11.676 -16.773 1.00 75.19 220 PRO A O 1
ATOM 1699 N N . ALA A 1 221 ? 20.675 10.896 -18.890 1.00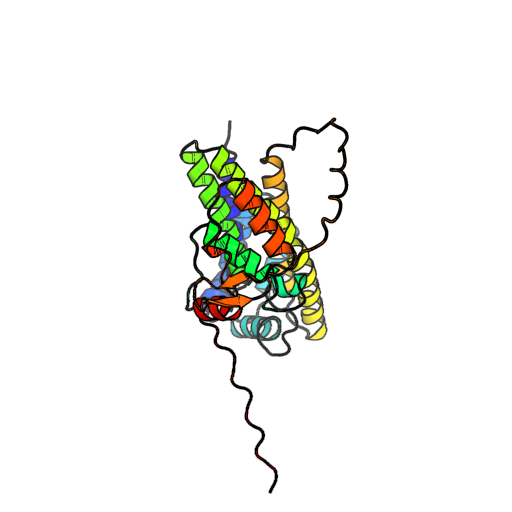 61.91 221 ALA A N 1
ATOM 1700 C CA . ALA A 1 221 ? 22.016 11.290 -19.296 1.00 61.91 221 ALA A CA 1
ATOM 1701 C C . ALA A 1 221 ? 22.157 12.756 -18.908 1.00 61.91 221 ALA A C 1
ATOM 1703 O O . ALA A 1 221 ? 21.313 13.550 -19.325 1.00 61.91 221 ALA A O 1
ATOM 1704 N N . ALA A 1 222 ? 23.116 13.070 -18.027 1.00 51.91 222 ALA A N 1
ATOM 1705 C CA . ALA A 1 222 ? 23.280 14.407 -17.482 1.00 51.91 222 ALA A CA 1
ATOM 1706 C C . ALA A 1 222 ? 23.315 15.370 -18.664 1.00 51.91 222 ALA A C 1
ATOM 1708 O O . ALA A 1 222 ? 24.309 15.433 -19.389 1.00 51.91 222 ALA A O 1
ATOM 1709 N N . SER A 1 223 ? 22.188 16.036 -18.918 1.00 46.41 223 SER A N 1
ATOM 1710 C CA . SER A 1 223 ? 22.078 16.968 -20.019 1.00 46.41 223 SER A CA 1
ATOM 1711 C C . SER A 1 223 ? 22.914 18.157 -19.599 1.00 46.41 223 SER A C 1
ATOM 1713 O O . SER A 1 223 ? 22.449 19.064 -18.919 1.00 46.41 223 SER A O 1
ATOM 1715 N N . THR A 1 224 ? 24.186 18.126 -19.978 1.00 43.38 224 THR A N 1
ATOM 1716 C CA . THR A 1 224 ? 25.090 19.274 -19.962 1.00 43.38 224 THR A CA 1
ATOM 1717 C C . THR A 1 224 ? 24.675 20.322 -20.997 1.00 43.38 224 THR A C 1
ATOM 1719 O O . THR A 1 224 ? 25.277 21.390 -21.065 1.00 43.38 224 THR A O 1
ATOM 1722 N N . GLY A 1 225 ? 23.618 20.064 -21.773 1.00 43.69 225 GLY A N 1
ATOM 1723 C CA . GLY A 1 225 ? 22.929 21.079 -22.545 1.00 43.69 225 GLY A CA 1
ATOM 1724 C C . GLY A 1 225 ? 22.147 21.992 -21.614 1.00 43.69 225 GLY A C 1
ATOM 1725 O O . GLY A 1 225 ? 21.191 21.547 -20.975 1.00 43.69 225 GLY A O 1
ATOM 1726 N N . LEU A 1 226 ? 22.556 23.265 -21.566 1.00 44.75 226 LEU A N 1
ATOM 1727 C CA . LEU A 1 226 ? 21.693 24.371 -21.174 1.00 44.75 226 LEU A CA 1
ATOM 1728 C C . LEU A 1 226 ? 20.278 24.083 -21.684 1.00 44.75 226 LEU A C 1
ATOM 1730 O O . LEU A 1 226 ? 20.078 23.892 -22.882 1.00 44.75 226 LEU A O 1
ATOM 1734 N N . LEU A 1 227 ? 19.315 24.050 -20.767 1.00 42.81 227 LEU A N 1
ATOM 1735 C CA . LEU A 1 227 ? 17.910 24.200 -21.102 1.00 42.81 227 LEU A CA 1
ATOM 1736 C C . LEU A 1 227 ? 17.769 25.545 -21.821 1.00 42.81 227 LEU A C 1
ATOM 1738 O O . LEU A 1 227 ? 17.572 26.580 -21.181 1.00 42.81 227 LEU A O 1
ATOM 1742 N N . ASP A 1 228 ? 17.868 25.529 -23.149 1.00 41.06 228 ASP A N 1
ATOM 1743 C CA . ASP A 1 228 ? 17.166 26.490 -23.980 1.00 41.06 228 ASP A CA 1
ATOM 1744 C C . ASP A 1 228 ? 15.698 26.301 -23.630 1.00 41.06 228 ASP A C 1
ATOM 1746 O O . ASP A 1 228 ? 15.010 25.389 -24.091 1.00 41.06 228 ASP A O 1
ATOM 1750 N N . LYS A 1 229 ? 15.258 27.131 -22.686 1.00 37.16 229 LYS A N 1
ATOM 1751 C CA . LYS A 1 229 ? 13.864 27.355 -22.362 1.00 37.16 229 LYS A CA 1
ATOM 1752 C C . LYS A 1 229 ? 13.159 27.480 -23.714 1.00 37.16 229 LYS A C 1
ATOM 1754 O O . LYS A 1 229 ? 13.498 28.420 -24.440 1.00 37.16 229 LYS A O 1
ATOM 1759 N N . PRO A 1 230 ? 12.249 26.559 -24.092 1.00 45.00 230 PRO A N 1
ATOM 1760 C CA . PRO A 1 230 ? 11.506 26.736 -25.324 1.00 45.00 230 PRO A CA 1
ATOM 1761 C C . PRO A 1 230 ? 10.915 28.144 -25.252 1.00 45.00 230 PRO A C 1
ATOM 1763 O O . PRO A 1 230 ? 10.376 28.508 -24.193 1.00 45.00 230 PRO A O 1
ATOM 1766 N N . PRO A 1 231 ? 11.132 28.985 -26.282 1.00 41.38 231 PRO A N 1
ATOM 1767 C CA . PRO A 1 231 ? 10.665 30.357 -26.247 1.00 41.38 231 PRO A CA 1
ATOM 1768 C C . PRO A 1 231 ? 9.188 30.309 -25.862 1.00 41.38 231 PRO A C 1
ATOM 1770 O O . PRO A 1 231 ? 8.483 29.418 -26.349 1.00 41.38 231 PRO A O 1
ATOM 1773 N N . PRO A 1 232 ? 8.731 31.176 -24.936 1.00 38.81 232 PRO A N 1
ATOM 1774 C CA . PRO A 1 232 ? 7.334 31.190 -24.538 1.00 38.81 232 PRO A CA 1
ATOM 1775 C C . PRO A 1 232 ? 6.517 31.192 -25.819 1.00 38.81 232 PRO A C 1
ATOM 1777 O O . PRO A 1 232 ? 6.720 32.071 -26.659 1.00 38.81 232 PRO A O 1
ATOM 1780 N N . ALA A 1 233 ? 5.692 30.157 -25.999 1.00 49.75 233 ALA A N 1
ATOM 1781 C CA . ALA A 1 233 ? 4.812 30.067 -27.144 1.00 49.75 233 ALA A CA 1
ATOM 1782 C C . ALA A 1 233 ? 4.043 31.383 -27.166 1.00 49.75 233 ALA A C 1
ATOM 1784 O O . ALA A 1 233 ? 3.264 31.673 -26.255 1.00 49.75 233 ALA A O 1
ATOM 1785 N N . THR A 1 234 ? 4.364 32.236 -28.136 1.00 44.00 234 THR A N 1
ATOM 1786 C CA . THR A 1 234 ? 3.657 33.488 -28.349 1.00 44.00 234 THR A CA 1
ATOM 1787 C C . THR A 1 234 ? 2.208 33.101 -28.507 1.00 44.00 234 THR A C 1
ATOM 1789 O O . THR A 1 234 ? 1.885 32.373 -29.445 1.00 44.00 234 THR A O 1
ATOM 1792 N N . ALA A 1 235 ? 1.385 33.513 -27.540 1.00 44.22 235 ALA A N 1
ATOM 1793 C CA . ALA A 1 235 ? -0.042 33.274 -27.524 1.00 44.22 235 ALA A CA 1
ATOM 1794 C C . ALA A 1 235 ? -0.602 33.719 -28.875 1.00 44.22 235 ALA A C 1
ATOM 1796 O O . ALA A 1 235 ? -0.745 34.914 -29.142 1.00 44.22 235 ALA A O 1
ATOM 1797 N N . ALA A 1 236 ? -0.836 32.751 -29.758 1.00 50.59 236 ALA A N 1
ATOM 1798 C CA . ALA A 1 236 ? -1.572 33.005 -30.971 1.00 50.59 236 ALA A CA 1
ATOM 1799 C C . ALA A 1 236 ? -2.971 33.453 -30.524 1.00 50.59 236 ALA A C 1
ATOM 1801 O O . ALA A 1 236 ? -3.519 32.860 -29.589 1.00 50.59 236 ALA A O 1
ATOM 1802 N N . PRO A 1 237 ? -3.535 34.516 -31.117 1.00 45.81 237 PRO A N 1
ATOM 1803 C CA . PRO A 1 237 ? -4.868 34.973 -30.765 1.00 45.81 237 PRO A CA 1
ATOM 1804 C C . PRO A 1 237 ? -5.834 33.793 -30.890 1.00 45.81 237 PRO A C 1
ATOM 1806 O O . PRO A 1 237 ? -5.972 33.209 -31.963 1.00 45.81 237 PRO A O 1
ATOM 1809 N N . HIS A 1 238 ? -6.443 33.413 -29.764 1.00 50.53 238 HIS A N 1
ATOM 1810 C CA . HIS A 1 238 ? -7.432 32.348 -29.688 1.00 50.53 238 HIS A CA 1
ATOM 1811 C C . HIS A 1 238 ? -8.641 32.731 -30.545 1.00 50.53 238 HIS A C 1
ATOM 1813 O O . HIS A 1 238 ? -9.556 33.413 -30.085 1.00 50.53 238 HIS A O 1
ATOM 1819 N N . LEU A 1 239 ? -8.647 32.294 -31.801 1.00 51.00 239 LEU A N 1
ATOM 1820 C CA . LEU A 1 239 ? -9.869 32.194 -32.579 1.00 51.00 239 LEU A CA 1
ATOM 1821 C C . LEU A 1 239 ? -10.639 31.003 -32.000 1.00 51.00 239 LEU A C 1
ATOM 1823 O O . LEU A 1 239 ? -10.258 29.849 -32.185 1.00 51.00 239 LEU A O 1
ATOM 1827 N N . GLN A 1 240 ? -11.665 31.302 -31.201 1.00 57.38 240 GLN A N 1
ATOM 1828 C CA . GLN A 1 240 ? -12.659 30.327 -30.763 1.00 57.38 240 GLN A CA 1
ATOM 1829 C C . GLN A 1 240 ? -13.450 29.889 -31.997 1.00 57.38 240 GLN A C 1
ATOM 1831 O O . GLN A 1 240 ? -14.446 30.508 -32.360 1.00 57.38 240 GLN A O 1
ATOM 1836 N N . GLU A 1 241 ? -12.959 28.870 -32.692 1.00 64.19 241 GLU A N 1
ATOM 1837 C CA . GLU A 1 241 ? -13.708 28.238 -33.771 1.00 64.19 241 GLU A CA 1
ATOM 1838 C C . GLU A 1 241 ? -14.724 27.266 -33.164 1.00 64.19 241 GLU A C 1
ATOM 1840 O O . GLU A 1 241 ? -14.362 26.295 -32.490 1.00 64.19 241 GLU A O 1
ATOM 1845 N N . ASP A 1 242 ? -16.009 27.542 -33.395 1.00 74.75 242 ASP A N 1
ATOM 1846 C CA . ASP A 1 242 ? -17.103 26.651 -33.021 1.00 74.75 242 ASP A CA 1
ATOM 1847 C C . ASP A 1 242 ? -16.891 25.279 -33.676 1.00 74.75 242 ASP A C 1
ATOM 1849 O O . ASP A 1 242 ? -16.860 25.148 -34.901 1.00 74.75 242 ASP A O 1
ATOM 1853 N N . SER A 1 243 ? -16.742 24.235 -32.858 1.00 84.06 243 SER A N 1
ATOM 1854 C CA . SER A 1 243 ? -16.598 22.855 -33.331 1.00 84.06 243 SER A CA 1
ATOM 1855 C C . SER A 1 243 ? -17.919 22.107 -33.171 1.00 84.06 243 SER A C 1
ATOM 1857 O O . SER A 1 243 ? -18.584 22.222 -32.143 1.00 84.06 243 SER A O 1
ATOM 1859 N N . ALA A 1 244 ? -18.323 21.320 -34.170 1.00 91.75 244 ALA A N 1
ATOM 1860 C CA . ALA A 1 244 ? -19.532 20.499 -34.087 1.00 91.75 244 ALA A CA 1
ATOM 1861 C C . ALA A 1 244 ? -19.220 19.120 -33.492 1.00 91.75 244 ALA A C 1
ATOM 1863 O O . ALA A 1 244 ? -18.243 18.475 -33.867 1.00 91.75 244 ALA A O 1
ATOM 1864 N N . CYS A 1 245 ? -20.065 18.647 -32.575 1.00 90.31 245 CYS A N 1
ATOM 1865 C CA . CYS A 1 245 ? -19.908 17.320 -31.995 1.00 90.31 245 CYS A CA 1
ATOM 1866 C C . CYS A 1 245 ? -20.137 16.213 -33.036 1.00 90.31 245 CYS A C 1
ATOM 1868 O O . CYS A 1 245 ? -21.179 16.187 -33.684 1.00 90.31 245 CYS A O 1
ATOM 1870 N N . THR A 1 246 ? -19.239 15.234 -33.133 1.00 92.94 246 THR A N 1
ATOM 1871 C CA . THR A 1 246 ? -19.380 14.095 -34.064 1.00 92.94 246 THR A CA 1
ATOM 1872 C C . THR A 1 246 ? -20.530 13.144 -33.714 1.00 92.94 246 THR A C 1
ATOM 1874 O O . THR A 1 246 ? -20.982 12.395 -34.574 1.00 92.94 246 THR A O 1
ATOM 1877 N N . VAL A 1 247 ? -21.039 13.192 -32.477 1.00 91.19 247 VAL A N 1
ATOM 1878 C CA . VAL A 1 247 ? -22.137 12.335 -31.996 1.00 91.19 247 VAL A CA 1
ATOM 1879 C C . VAL A 1 247 ? -23.501 13.012 -32.135 1.00 91.19 247 VAL A C 1
ATOM 1881 O O . VAL A 1 247 ? -24.424 12.423 -32.686 1.00 91.19 247 VAL A O 1
ATOM 1884 N N . CYS A 1 248 ? -23.655 14.242 -31.631 1.00 92.38 248 CYS A N 1
ATOM 1885 C CA . CYS A 1 248 ? -24.950 14.940 -31.623 1.00 92.38 248 CYS A CA 1
ATOM 1886 C C . CYS A 1 248 ? -25.047 16.125 -32.593 1.00 92.38 248 CYS A C 1
ATOM 1888 O O . CYS A 1 248 ? -26.079 16.794 -32.625 1.00 92.38 248 CYS A O 1
ATOM 1890 N N . SER A 1 249 ? -23.975 16.430 -33.330 1.00 93.75 249 SER A N 1
ATOM 1891 C CA . SER A 1 249 ? -23.869 17.552 -34.278 1.00 93.75 249 SER A CA 1
ATOM 1892 C C . SER A 1 249 ? -24.082 18.949 -33.685 1.00 93.75 249 SER A C 1
ATOM 1894 O O . SER A 1 249 ? -24.083 19.930 -34.424 1.00 93.75 249 SER A O 1
ATOM 1896 N N . ARG A 1 250 ? -24.235 19.081 -32.361 1.00 92.50 250 ARG A N 1
ATOM 1897 C CA . ARG A 1 250 ? -24.369 20.387 -31.705 1.00 92.50 250 ARG A CA 1
ATOM 1898 C C . ARG A 1 250 ? -23.018 21.108 -31.665 1.00 92.50 250 ARG A C 1
ATOM 1900 O O . ARG A 1 250 ? -22.007 20.447 -31.402 1.00 92.50 250 ARG A O 1
ATOM 1907 N N . PRO A 1 251 ? -22.991 22.433 -31.891 1.00 91.38 251 PRO A N 1
ATOM 1908 C CA . PRO A 1 251 ? -21.780 23.217 -31.703 1.00 91.38 251 PRO A CA 1
ATOM 1909 C C . PRO A 1 251 ? -21.395 23.226 -30.220 1.00 91.38 251 PRO A C 1
ATOM 1911 O O . PRO A 1 251 ? -22.257 23.316 -29.344 1.00 91.38 251 PRO A O 1
ATOM 1914 N N . PHE A 1 252 ? -20.102 23.121 -29.937 1.00 89.50 252 PHE A N 1
ATOM 1915 C CA . PHE A 1 252 ? -19.539 23.308 -28.608 1.00 89.50 252 PHE A CA 1
ATOM 1916 C C . PHE A 1 252 ? -18.160 23.963 -28.715 1.00 89.50 252 PHE A C 1
ATOM 1918 O O . PHE A 1 252 ? -17.457 23.804 -29.713 1.00 89.50 252 PHE A O 1
ATOM 1925 N N . VAL A 1 253 ? -17.772 24.687 -27.667 1.00 86.25 253 VAL A N 1
ATOM 1926 C CA . VAL A 1 253 ? -16.451 25.315 -27.572 1.00 86.25 253 VAL A CA 1
ATOM 1927 C C . VAL A 1 253 ? -15.527 24.358 -26.815 1.00 86.25 253 VAL A C 1
ATOM 1929 O O . VAL A 1 253 ? -15.781 24.084 -25.637 1.00 86.25 253 VAL A O 1
ATOM 1932 N N . PRO A 1 254 ? -14.478 23.805 -27.450 1.00 80.25 254 PRO A N 1
ATOM 1933 C CA . PRO A 1 254 ? -13.478 23.015 -26.745 1.00 80.25 254 PRO A CA 1
ATOM 1934 C C . PRO A 1 254 ? -12.769 23.887 -25.702 1.00 80.25 254 PRO A C 1
ATOM 1936 O O . PRO A 1 254 ? -12.480 25.055 -25.958 1.00 80.25 254 PRO A O 1
ATOM 1939 N N . ALA A 1 255 ? -12.445 23.323 -24.537 1.00 78.50 255 ALA A N 1
ATOM 1940 C CA . ALA A 1 255 ? -11.552 23.997 -23.595 1.00 78.50 255 ALA A CA 1
ATOM 1941 C C . ALA A 1 255 ? -10.219 24.338 -24.292 1.00 78.50 255 ALA A C 1
ATOM 1943 O O . ALA A 1 255 ? -9.778 23.586 -25.164 1.00 78.50 255 ALA A O 1
ATOM 1944 N N . GLY A 1 256 ? -9.582 25.452 -23.913 1.00 77.62 256 GLY A N 1
ATOM 1945 C CA . GLY A 1 256 ? -8.391 25.975 -24.602 1.00 77.62 256 GLY A CA 1
ATOM 1946 C C . GLY A 1 256 ? -7.287 24.931 -24.813 1.00 77.62 256 GLY A C 1
ATOM 1947 O O . GLY A 1 256 ? -6.727 24.838 -25.905 1.00 77.62 256 GLY A O 1
ATOM 1948 N N . ASP A 1 257 ? -7.067 24.067 -23.823 1.00 73.44 257 ASP A N 1
ATOM 1949 C CA . ASP A 1 257 ? -6.076 22.988 -23.891 1.00 73.44 257 ASP A CA 1
ATOM 1950 C C . ASP A 1 257 ? -6.457 21.890 -24.902 1.00 73.44 257 ASP A C 1
ATOM 1952 O O . ASP A 1 257 ? -5.604 21.360 -25.618 1.00 73.44 257 ASP A O 1
ATOM 1956 N N . LEU A 1 258 ? -7.753 21.575 -25.024 1.00 76.12 258 LEU A N 1
ATOM 1957 C CA . LEU A 1 258 ? -8.261 20.585 -25.978 1.00 76.12 258 LEU A CA 1
ATOM 1958 C C . LEU A 1 258 ? -8.136 21.088 -27.422 1.00 76.12 258 LEU A C 1
ATOM 1960 O O . LEU A 1 258 ? -7.761 20.318 -28.305 1.00 76.12 258 LEU A O 1
ATOM 1964 N N . ALA A 1 259 ? -8.394 22.378 -27.657 1.00 79.25 259 ALA A N 1
ATOM 1965 C CA . ALA A 1 259 ? -8.194 23.003 -28.964 1.00 79.25 259 ALA A CA 1
ATOM 1966 C C . ALA A 1 259 ? -6.713 22.972 -29.384 1.00 79.25 259 ALA A C 1
ATOM 1968 O O . ALA A 1 259 ? -6.403 22.629 -30.527 1.00 79.25 259 ALA A O 1
ATOM 1969 N N . GLY A 1 260 ? -5.800 23.248 -28.444 1.00 79.56 260 GLY A N 1
ATOM 1970 C CA . GLY A 1 260 ? -4.357 23.148 -28.669 1.00 79.56 260 GLY A CA 1
ATOM 1971 C C . GLY A 1 260 ? -3.919 21.737 -29.071 1.00 79.56 260 GLY A C 1
ATOM 1972 O O . GLY A 1 260 ? -3.224 21.569 -30.073 1.00 79.56 260 GLY A O 1
ATOM 1973 N N . MET A 1 261 ? -4.385 20.709 -28.355 1.00 77.75 261 MET A N 1
ATOM 1974 C CA . MET A 1 261 ? -4.073 19.313 -28.692 1.00 77.75 261 MET A CA 1
ATOM 1975 C C . MET A 1 261 ? -4.623 18.893 -30.060 1.00 77.75 261 MET A C 1
ATOM 1977 O O . MET A 1 261 ? -3.907 18.256 -30.831 1.00 77.75 261 MET A O 1
ATOM 1981 N N . ILE A 1 262 ? -5.862 19.276 -30.399 1.00 80.75 262 ILE A N 1
ATOM 1982 C CA . ILE A 1 262 ? -6.456 18.972 -31.713 1.00 80.75 262 ILE A CA 1
ATOM 1983 C C . ILE A 1 262 ? -5.623 19.598 -32.840 1.00 80.75 262 ILE A C 1
ATOM 1985 O O . ILE A 1 262 ? -5.373 18.941 -33.853 1.00 80.75 262 ILE A O 1
ATOM 1989 N N . ALA A 1 263 ? -5.163 20.840 -32.665 1.00 82.25 263 ALA A N 1
ATOM 1990 C CA . ALA A 1 263 ? -4.327 21.520 -33.651 1.00 82.25 263 ALA A CA 1
ATOM 1991 C C . ALA A 1 263 ? -2.977 20.809 -33.856 1.00 82.25 263 ALA A C 1
ATOM 1993 O O . ALA A 1 263 ? -2.577 20.577 -34.998 1.00 82.25 263 ALA A O 1
ATOM 1994 N N . VAL A 1 264 ? -2.310 20.406 -32.768 1.00 81.62 264 VAL A N 1
ATOM 1995 C CA . VAL A 1 264 ? -1.032 19.672 -32.823 1.00 81.62 264 VAL A CA 1
ATOM 1996 C C . VAL A 1 264 ? -1.193 18.324 -33.531 1.00 81.62 264 VAL A C 1
ATOM 1998 O O . VAL A 1 264 ? -0.421 18.011 -34.435 1.00 81.62 264 VAL A O 1
ATOM 2001 N N . LEU A 1 265 ? -2.219 17.548 -33.178 1.00 79.75 265 LEU A N 1
ATOM 2002 C CA . LEU A 1 265 ? -2.457 16.225 -33.764 1.00 79.75 265 LEU A CA 1
ATOM 2003 C C . LEU A 1 265 ? -2.821 16.309 -35.253 1.00 79.75 265 LEU A C 1
ATOM 2005 O O . LEU A 1 265 ? -2.312 15.526 -36.055 1.00 79.75 265 LEU A O 1
ATOM 2009 N N . ARG A 1 266 ? -3.628 17.302 -35.655 1.00 87.69 266 ARG A N 1
ATOM 2010 C CA . ARG A 1 266 ? -3.925 17.556 -37.075 1.00 87.69 266 ARG A CA 1
ATOM 2011 C C . ARG A 1 266 ? -2.675 17.940 -37.862 1.00 87.69 266 ARG A C 1
ATOM 2013 O O . ARG A 1 266 ? -2.491 17.439 -38.968 1.00 87.69 266 ARG A O 1
ATOM 2020 N N . ALA A 1 267 ? -1.803 18.780 -37.300 1.00 84.75 267 ALA A N 1
ATOM 2021 C CA . ALA A 1 267 ? -0.538 19.150 -37.940 1.00 84.75 267 ALA A CA 1
ATOM 2022 C C . ALA A 1 267 ? 0.393 17.940 -38.151 1.00 84.75 267 ALA A C 1
ATOM 2024 O O . ALA A 1 267 ? 1.196 17.934 -39.080 1.00 84.75 267 ALA A O 1
ATOM 2025 N N . GLN A 1 268 ? 0.250 16.901 -37.326 1.00 85.50 268 GLN A N 1
ATOM 2026 C CA . GLN A 1 268 ? 0.967 15.629 -37.443 1.00 85.50 268 GLN A CA 1
ATOM 2027 C C . GLN A 1 268 ? 0.253 14.597 -38.337 1.00 85.50 268 GLN A C 1
ATOM 2029 O O . GLN A 1 268 ? 0.726 13.471 -38.465 1.00 85.50 268 GLN A O 1
ATOM 2034 N N . GLY A 1 269 ? -0.876 14.951 -38.964 1.00 88.81 269 GLY A N 1
ATOM 2035 C CA . GLY A 1 269 ? -1.646 14.046 -39.822 1.00 88.81 269 GLY A CA 1
ATOM 2036 C C . GLY A 1 269 ? -2.417 12.958 -39.065 1.00 88.81 269 GLY A C 1
ATOM 2037 O O . GLY A 1 269 ? -2.826 11.969 -39.671 1.00 88.81 269 GLY A O 1
ATOM 2038 N N . LEU A 1 270 ? -2.616 13.118 -37.754 1.00 84.00 270 LEU A N 1
ATOM 2039 C CA . LEU A 1 270 ? -3.339 12.163 -36.918 1.00 84.00 270 LEU A CA 1
ATOM 2040 C C . LEU A 1 270 ? -4.840 12.481 -36.880 1.00 84.00 270 LEU A C 1
ATOM 2042 O O . LEU A 1 270 ? -5.263 13.641 -36.868 1.00 84.00 270 LEU A O 1
ATOM 2046 N N . ALA A 1 271 ? -5.662 11.430 -36.840 1.00 86.56 271 ALA A N 1
ATOM 2047 C CA . ALA A 1 271 ? -7.113 11.559 -36.758 1.00 86.56 271 ALA A CA 1
ATOM 2048 C C . ALA A 1 271 ? -7.542 12.105 -35.385 1.00 86.56 271 ALA A C 1
ATOM 2050 O O . ALA A 1 271 ? -7.137 11.600 -34.339 1.00 86.56 271 ALA A O 1
ATOM 2051 N N . THR A 1 272 ? -8.407 13.121 -35.389 1.00 90.50 272 THR A N 1
ATOM 2052 C CA . THR A 1 272 ? -8.873 13.825 -34.174 1.00 90.50 272 THR A CA 1
ATOM 20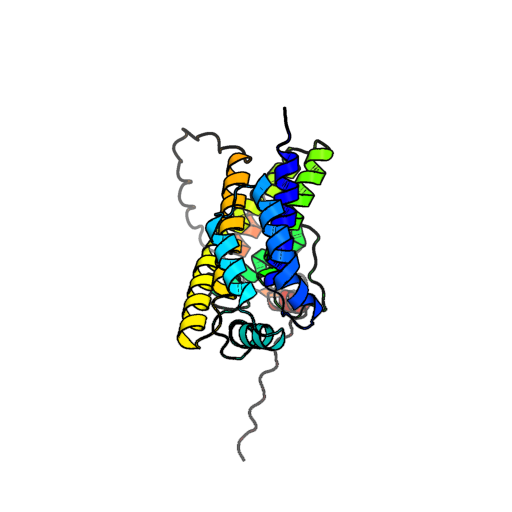53 C C . THR A 1 272 ? -10.381 13.706 -33.956 1.00 90.50 272 THR A C 1
ATOM 2055 O O . THR A 1 272 ? -10.945 14.379 -33.095 1.00 90.50 272 THR A O 1
ATOM 2058 N N . ASP A 1 273 ? -11.057 12.839 -34.711 1.00 85.00 273 ASP A N 1
ATOM 2059 C CA . ASP A 1 273 ? -12.523 12.736 -34.712 1.00 85.00 273 ASP A CA 1
ATOM 2060 C C . ASP A 1 273 ? -13.083 12.299 -33.350 1.00 85.00 273 ASP A C 1
ATOM 2062 O O . ASP A 1 273 ? -14.142 12.758 -32.920 1.00 85.00 273 ASP A O 1
ATOM 2066 N N . HIS A 1 274 ? -12.321 11.483 -32.618 1.00 80.94 274 HIS A N 1
ATOM 2067 C CA . HIS A 1 274 ? -12.656 11.037 -31.264 1.00 80.94 274 HIS A CA 1
ATOM 2068 C C . HIS A 1 274 ? -12.553 12.157 -30.212 1.00 80.94 274 HIS A C 1
ATOM 2070 O O . HIS A 1 274 ? -13.140 12.051 -29.137 1.00 80.94 274 HIS A O 1
ATOM 2076 N N . MET A 1 275 ? -11.843 13.249 -30.513 1.00 86.31 275 MET A N 1
ATOM 2077 C CA . MET A 1 275 ? -11.700 14.404 -29.617 1.00 86.31 275 MET A CA 1
ATOM 2078 C C . MET A 1 275 ? -12.805 15.450 -29.824 1.00 86.31 275 MET A C 1
ATOM 2080 O O . MET A 1 275 ? -12.967 16.345 -28.996 1.00 86.31 275 MET A O 1
ATOM 2084 N N . GLN A 1 276 ? -13.610 15.313 -30.883 1.00 90.56 276 GLN A N 1
ATOM 2085 C CA . GLN A 1 276 ? -14.717 16.209 -31.237 1.00 90.56 276 GLN A CA 1
ATOM 2086 C C . GLN A 1 276 ? -16.057 15.751 -30.627 1.00 90.56 276 GLN A C 1
ATOM 2088 O O . GLN A 1 276 ? -17.113 15.845 -31.249 1.00 90.56 276 GLN A O 1
ATOM 2093 N N . VAL A 1 277 ? -16.041 15.243 -29.392 1.00 88.50 277 VAL A N 1
ATOM 2094 C CA . VAL A 1 277 ? -17.253 14.847 -28.653 1.00 88.50 277 VAL A CA 1
ATOM 2095 C C . VAL A 1 277 ? -17.529 15.865 -27.549 1.00 88.50 277 VAL A C 1
ATOM 2097 O O . VAL A 1 277 ? -16.664 16.088 -26.694 1.00 88.50 277 VAL A O 1
ATOM 2100 N N . CYS A 1 278 ? -18.724 16.471 -27.560 1.00 89.81 278 CYS A N 1
ATOM 2101 C CA . CYS A 1 278 ? -19.116 17.472 -26.569 1.00 89.81 278 CYS A CA 1
ATOM 2102 C C . CYS A 1 278 ? -19.199 16.863 -25.154 1.00 89.81 278 CYS A C 1
ATOM 2104 O O . CYS A 1 278 ? -19.369 15.644 -25.022 1.00 89.81 278 CYS A O 1
ATOM 2106 N N . PRO A 1 279 ? -19.106 17.688 -24.092 1.00 83.19 279 PRO A N 1
ATOM 2107 C CA . PRO A 1 279 ? -19.149 17.210 -22.710 1.00 83.19 279 PRO A CA 1
ATOM 2108 C C . PRO A 1 279 ? -20.369 16.331 -22.404 1.00 83.19 279 PRO A C 1
ATOM 2110 O O . PRO A 1 279 ? -20.219 15.292 -21.768 1.00 83.19 279 PRO A O 1
ATOM 2113 N N . ASP A 1 280 ? -21.542 16.685 -22.936 1.00 83.62 280 ASP A N 1
ATOM 2114 C CA . ASP A 1 280 ? -22.790 15.949 -22.699 1.00 83.62 280 ASP A CA 1
ATOM 2115 C C . ASP A 1 280 ? -22.765 14.540 -23.311 1.00 83.62 280 ASP A C 1
ATOM 2117 O O . ASP A 1 280 ? -23.103 13.558 -22.651 1.00 83.62 280 ASP A O 1
ATOM 2121 N N . CYS A 1 281 ? -22.326 14.407 -24.568 1.00 83.31 281 CYS A N 1
ATOM 2122 C CA . CYS A 1 281 ? -22.207 13.100 -25.221 1.00 83.31 281 CYS A CA 1
ATOM 2123 C C . CYS A 1 281 ? -21.101 12.247 -24.593 1.00 83.31 281 CYS A C 1
ATOM 2125 O O . CYS A 1 281 ? -21.242 11.028 -24.508 1.00 83.31 281 CYS A O 1
ATOM 2127 N N . ARG A 1 282 ? -20.018 12.880 -24.124 1.00 80.88 282 ARG A N 1
ATOM 2128 C CA . ARG A 1 282 ? -18.942 12.196 -23.400 1.00 80.88 282 ARG A CA 1
ATOM 2129 C C . ARG A 1 282 ? -19.440 11.652 -22.061 1.00 80.88 282 ARG A C 1
ATOM 2131 O O . ARG A 1 282 ? -19.192 10.490 -21.763 1.00 80.88 282 ARG A O 1
ATOM 2138 N N . ALA A 1 283 ? -20.181 12.454 -21.298 1.00 74.06 283 ALA A N 1
ATOM 2139 C CA . ALA A 1 283 ? -20.809 12.021 -20.051 1.00 74.06 283 ALA A CA 1
ATOM 2140 C C . ALA A 1 283 ? -21.789 10.858 -20.287 1.00 74.06 283 ALA A C 1
ATOM 2142 O O . ALA A 1 283 ? -21.724 9.849 -19.585 1.00 74.06 283 ALA A O 1
ATOM 2143 N N . GLY A 1 284 ? -22.611 10.942 -21.340 1.00 72.69 284 GLY A N 1
ATOM 2144 C CA . GLY A 1 284 ? -23.542 9.877 -21.721 1.00 72.69 284 GLY A CA 1
ATOM 2145 C C . GLY A 1 284 ? -22.855 8.551 -22.076 1.00 72.69 284 GLY A C 1
ATOM 2146 O O . GLY A 1 284 ? -23.317 7.495 -21.650 1.00 72.69 284 GLY A O 1
ATOM 2147 N N . ALA A 1 285 ? -21.723 8.587 -22.787 1.00 69.69 285 ALA A N 1
ATOM 2148 C CA . ALA A 1 285 ? -20.932 7.390 -23.095 1.00 69.69 285 ALA A CA 1
ATOM 2149 C C . ALA A 1 285 ? -20.289 6.752 -21.848 1.00 69.69 285 ALA A C 1
ATOM 2151 O O . ALA A 1 285 ? -20.057 5.547 -21.827 1.00 69.69 285 ALA A O 1
ATOM 2152 N N . MET A 1 286 ? -20.047 7.543 -20.797 1.00 58.69 286 MET A N 1
ATOM 2153 C CA . MET A 1 286 ? -19.553 7.066 -19.498 1.00 58.69 286 MET A CA 1
ATOM 2154 C C . MET A 1 286 ? -20.679 6.640 -18.538 1.00 58.69 286 MET A C 1
ATOM 2156 O O . MET A 1 286 ? -20.426 6.418 -17.357 1.00 58.69 286 MET A O 1
ATOM 2160 N N . GLY A 1 287 ? -21.927 6.530 -19.011 1.00 49.88 287 GLY A N 1
ATOM 2161 C CA . GLY A 1 287 ? -23.065 6.113 -18.185 1.00 49.88 287 GLY A CA 1
ATOM 2162 C C . GLY A 1 287 ? -23.541 7.170 -17.182 1.00 49.88 287 GLY A C 1
ATOM 2163 O O . GLY A 1 287 ? -24.317 6.855 -16.282 1.00 49.88 287 GLY A O 1
ATOM 2164 N N . LEU A 1 288 ? -23.111 8.426 -17.333 1.00 38.38 288 LEU A N 1
ATOM 2165 C CA . LEU A 1 288 ? -23.505 9.540 -16.476 1.00 38.38 288 LEU A CA 1
ATOM 2166 C C . LEU A 1 288 ? -24.609 10.342 -17.173 1.00 38.38 288 LEU A C 1
ATOM 2168 O O . LEU A 1 288 ? -24.382 10.977 -18.201 1.00 38.38 288 LEU A O 1
ATOM 2172 N N . SER A 1 289 ? -25.820 10.315 -16.617 1.00 41.62 289 SER A N 1
ATOM 2173 C CA . SER A 1 289 ? -26.917 11.189 -17.054 1.00 41.62 289 SER A CA 1
ATOM 2174 C C . SER A 1 289 ? -27.021 12.393 -16.112 1.00 41.62 289 SER A C 1
ATOM 2176 O O . SER A 1 289 ? -26.952 12.196 -14.896 1.00 41.62 289 SER A O 1
ATOM 2178 N N . PRO A 1 290 ? -27.205 13.629 -16.613 1.00 45.91 290 PRO A N 1
ATOM 2179 C CA . PRO A 1 290 ? -27.464 14.772 -15.744 1.00 45.91 290 PRO A CA 1
ATOM 2180 C C . PRO A 1 290 ? -28.770 14.545 -14.968 1.00 45.91 290 PRO A C 1
ATOM 2182 O O . PRO A 1 290 ? -29.796 14.208 -15.558 1.00 45.91 290 PRO A O 1
ATOM 2185 N N . MET A 1 291 ? -28.739 14.718 -13.643 1.00 37.62 291 MET A N 1
ATOM 2186 C CA . MET A 1 291 ? -29.954 14.680 -12.825 1.00 37.62 291 MET A CA 1
ATOM 2187 C C . MET A 1 291 ? -30.890 15.821 -13.240 1.00 37.62 291 MET A C 1
ATOM 2189 O O . MET A 1 291 ? -30.494 16.988 -13.223 1.00 37.62 291 MET A O 1
ATOM 2193 N N . GLU A 1 292 ? -32.146 15.504 -13.569 1.00 41.72 292 GLU A N 1
ATOM 2194 C CA . GLU A 1 292 ? -33.188 16.526 -13.671 1.00 41.72 292 GLU A CA 1
ATOM 2195 C C . GLU A 1 292 ? -33.377 17.177 -12.294 1.00 41.72 292 GLU A C 1
ATOM 2197 O O . GLU A 1 292 ? -33.709 16.512 -11.310 1.00 41.72 292 GLU A O 1
ATOM 2202 N N . LEU A 1 293 ? -33.155 18.492 -12.217 1.00 38.72 293 LEU A N 1
ATOM 2203 C CA . LEU A 1 293 ? -33.386 19.258 -10.995 1.00 38.72 293 LEU A CA 1
ATOM 2204 C C . LEU A 1 293 ? -34.854 19.101 -10.550 1.00 38.72 293 LEU A C 1
ATOM 2206 O O . LEU A 1 293 ? -35.758 19.279 -11.377 1.00 38.72 293 LEU A O 1
ATOM 2210 N N . PRO A 1 294 ? -35.127 18.823 -9.258 1.00 43.03 294 PRO A N 1
ATOM 2211 C CA . PRO A 1 294 ? -36.488 18.721 -8.752 1.00 43.03 294 PRO A CA 1
ATOM 2212 C C . PRO A 1 294 ? -37.256 20.006 -9.058 1.00 43.03 294 PRO A C 1
ATOM 2214 O O . PRO A 1 294 ? -36.875 21.095 -8.623 1.00 43.03 294 PRO A O 1
ATOM 2217 N N . ARG A 1 295 ? -38.358 19.897 -9.807 1.00 55.06 295 ARG A N 1
ATOM 2218 C CA . ARG A 1 295 ? -39.245 21.040 -10.044 1.00 55.06 295 ARG A CA 1
ATOM 2219 C C . ARG A 1 295 ? -39.784 21.510 -8.696 1.00 55.06 295 ARG A C 1
ATOM 2221 O O . ARG A 1 295 ? -40.517 20.772 -8.037 1.00 55.06 295 ARG A O 1
ATOM 2228 N N . MET A 1 296 ? -39.440 22.734 -8.292 1.00 46.44 296 MET A N 1
ATOM 2229 C CA . MET A 1 296 ? -40.033 23.354 -7.108 1.00 46.44 296 MET A CA 1
ATOM 2230 C C . MET A 1 296 ? -41.558 23.356 -7.267 1.00 46.44 296 MET A C 1
ATOM 2232 O O . MET A 1 296 ? -42.097 23.930 -8.218 1.00 46.44 296 MET A O 1
ATOM 2236 N N . ARG A 1 297 ? -42.263 22.684 -6.348 1.00 48.34 297 ARG A N 1
ATOM 2237 C CA . ARG A 1 297 ? -43.719 22.804 -6.236 1.00 48.34 297 ARG A CA 1
ATOM 2238 C C . ARG A 1 297 ? -44.031 24.272 -5.965 1.00 48.34 297 ARG A C 1
ATOM 2240 O O . ARG A 1 297 ? -43.518 24.837 -5.003 1.00 48.34 297 ARG A O 1
ATOM 2247 N N . LYS A 1 298 ? -44.857 24.889 -6.814 1.00 47.81 298 LYS A N 1
ATOM 2248 C CA . LYS A 1 298 ? -45.405 26.221 -6.536 1.00 47.81 298 LYS A CA 1
ATOM 2249 C C . LYS A 1 298 ? -46.140 26.152 -5.196 1.00 47.81 298 LYS A C 1
ATOM 2251 O O . LYS A 1 298 ? -47.001 25.290 -5.033 1.00 47.81 298 LYS A O 1
ATOM 2256 N N . ALA A 1 299 ? -45.761 27.017 -4.259 1.00 51.28 299 ALA A N 1
ATOM 2257 C CA . ALA A 1 299 ? -46.503 27.214 -3.023 1.00 51.28 299 ALA A CA 1
ATOM 2258 C C . ALA A 1 299 ? -47.919 27.688 -3.386 1.00 51.28 299 ALA A C 1
ATOM 2260 O O . ALA A 1 299 ? -48.065 28.660 -4.130 1.00 51.28 299 ALA A O 1
ATOM 2261 N N . GLY A 1 300 ? -48.921 26.935 -2.936 1.00 62.56 300 GLY A N 1
ATOM 2262 C CA . GLY A 1 300 ? -50.326 27.336 -2.924 1.00 62.56 300 GLY A CA 1
ATOM 2263 C C . GLY A 1 300 ? -50.714 27.799 -1.534 1.00 62.56 300 GLY A C 1
ATOM 2264 O O . GLY A 1 300 ? -50.073 27.314 -0.573 1.00 62.56 300 GLY A O 1
#

Sequence (300 aa):
MHQPDLKLSSRAELQLCLARCFLPPSRQADFDALCTDLPADLRELNSSLAVLGDGEIDELCDTLSTLPDATTVLATYSRLFLSPPAPALLNLGFYLDGGLQGGSCQAIEDLFRTHGLARDPAFRDTADHLALYLQFVGWMLARAIDHQERAEHDAALAILGELHHSIVRHALPALQRLHAQILKAEDEYHLLPLYGKLCSLAHHALAADAMTVQHLLPQPAASTGLLDKPPPATAAPHLQEDSACTVCSRPFVPAGDLAGMIAVLRAQGLATDHMQVCPDCRAGAMGLSPMELPRMRKAG

Radius of gyration: 24.02 Å; chains: 1; bounding box: 76×51×63 Å

Secondary structure (DSSP, 8-state):
---SHHHHHHHHHHHHHHHHHTS---SHHHHHIIIIIHHHHHHHHHHHH--S-HHHHHHHHHHHHT---HHHHHHHHIIIIISSSPSS-SBHHHHHHSSTTSHHHHHHHHHHHHTT----TT--S-TTBHHHHHHHHHHHHHHHHHHHHTT-HHHHHHHHHHHHHHIIIIIHHHHHHHHHHHHHHHHHTT--THHHHHHHHHHHHHHHHHHHHHHHSPPPP---S----PPP--------PPEEPTTT--EE---HHHHHHHHHHHHTT---GGG---HHHHHHHTT-PPPPPP-PPPP-